Protein 6E4O (pdb70)

Structure (mmCIF, N/CA/C/O backbone):
data_6E4O
#
_entry.id   6E4O
#
_cell.length_a   72.100
_cell.length_b   72.100
_cell.length_c   118.724
_cell.angle_alpha   90.000
_cell.angle_beta   90.000
_cell.angle_gamma   90.000
#
_symmetry.space_group_name_H-M   'P 41 21 2'
#
loop_
_entity.id
_entity.type
_entity.pdbx_description
1 polymer 'RNA-binding protein, putative'
2 water water
#
loop_
_atom_site.group_PDB
_atom_site.id
_atom_site.type_symbol
_atom_site.label_atom_id
_atom_site.label_alt_id
_atom_site.label_comp_id
_atom_site.label_asym_id
_atom_site.label_entity_id
_atom_site.label_seq_id
_atom_site.pdbx_PDB_ins_code
_atom_site.Cartn_x
_atom_site.Cartn_y
_atom_site.Cartn_z
_atom_site.occupancy
_atom_site.B_iso_or_equiv
_atom_site.auth_seq_id
_atom_site.auth_comp_id
_atom_site.auth_asym_id
_atom_site.auth_atom_id
_atom_site.pdbx_PDB_model_num
ATOM 1 N N . GLY A 1 1 ? 32.613 5.751 -3.868 1.00 39.02 199 GLY A N 1
ATOM 2 C CA . GLY A 1 1 ? 32.822 5.491 -2.459 1.00 25.97 199 GLY A CA 1
ATOM 3 C C . GLY A 1 1 ? 31.877 4.415 -1.957 1.00 18.00 199 GLY A C 1
ATOM 4 O O . GLY A 1 1 ? 31.719 4.247 -0.761 1.00 15.79 199 GLY A O 1
ATOM 5 N N . SER A 1 2 ? 31.244 3.687 -2.871 1.00 17.90 200 SER A N 1
ATOM 6 C CA . SER A 1 2 ? 30.290 2.653 -2.484 1.00 16.57 200 SER A CA 1
ATOM 7 C C . SER A 1 2 ? 30.917 1.573 -1.584 1.00 14.05 200 SER A C 1
ATOM 8 O O . SER A 1 2 ? 30.274 1.060 -0.665 1.00 14.53 200 SER A O 1
ATOM 11 N N . HIS A 1 3 ? 32.176 1.244 -1.856 1.00 10.44 201 HIS A N 1
ATOM 12 C CA . HIS A 1 3 ? 32.888 0.232 -1.090 1.00 6.76 201 HIS A CA 1
ATOM 13 C C . HIS A 1 3 ? 33.090 0.685 0.360 1.00 11.18 201 HIS A C 1
ATOM 14 O O . HIS A 1 3 ? 33.376 -0.146 1.221 1.00 12.63 201 HIS A O 1
ATOM 21 N N . MET A 1 4 ? 32.972 1.991 0.613 1.00 12.28 202 MET A N 1
ATOM 22 C CA . MET A 1 4 ? 33.153 2.529 1.969 1.00 13.66 202 MET A CA 1
ATOM 23 C C 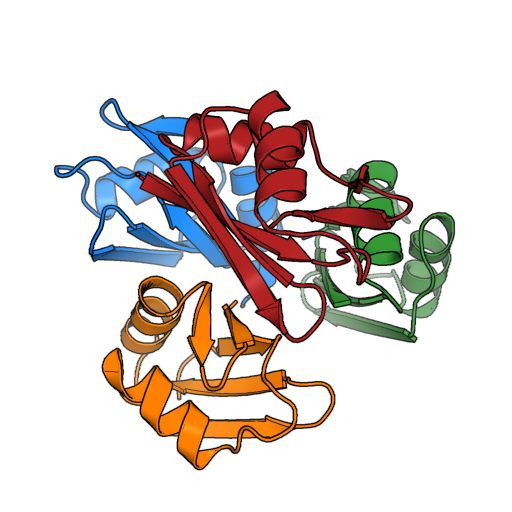. MET A 1 4 ? 31.827 2.781 2.696 1.00 14.63 202 MET A C 1
ATOM 24 O O . MET A 1 4 ? 31.813 3.251 3.843 1.00 12.74 202 MET A O 1
ATOM 29 N N . ARG A 1 5 ? 30.726 2.456 2.028 1.00 11.91 203 ARG A N 1
ATOM 30 C CA . ARG A 1 5 ? 29.388 2.874 2.449 1.00 10.49 203 ARG A CA 1
ATOM 31 C C . ARG A 1 5 ? 28.645 1.700 3.086 1.00 11.47 203 ARG A C 1
ATOM 32 O O . ARG A 1 5 ? 28.672 0.579 2.572 1.00 11.74 203 ARG A O 1
ATOM 40 N N . VAL A 1 6 ? 27.998 1.950 4.218 1.00 10.40 204 VAL A N 1
ATOM 41 C CA . VAL A 1 6 ? 27.254 0.902 4.911 1.00 8.07 204 VAL A CA 1
ATOM 42 C C . VAL A 1 6 ? 25.833 1.386 5.197 1.00 9.93 204 VAL A C 1
ATOM 43 O O . VAL A 1 6 ? 25.641 2.487 5.707 1.00 12.40 204 VAL A O 1
ATOM 47 N N . GLN A 1 7 ? 24.840 0.558 4.879 1.00 8.14 205 GLN A N 1
ATOM 48 C CA . GLN A 1 7 ? 23.451 0.890 5.186 1.00 7.35 205 GLN A CA 1
ATOM 49 C C . GLN A 1 7 ? 23.062 0.249 6.504 1.00 10.71 205 GLN A C 1
ATOM 50 O O . GLN A 1 7 ? 23.199 -0.956 6.675 1.00 11.66 205 GLN A O 1
ATOM 56 N N . VAL A 1 8 ? 22.571 1.067 7.422 1.00 9.42 206 VAL A N 1
ATOM 57 C CA . VAL A 1 8 ? 22.232 0.607 8.771 1.00 8.56 206 VAL A CA 1
ATOM 58 C C . VAL A 1 8 ? 20.718 0.612 8.954 1.00 11.15 206 VAL A C 1
ATOM 59 O O . VAL A 1 8 ? 20.050 1.572 8.574 1.00 11.42 206 VAL A O 1
ATOM 63 N N . SER A 1 9 ? 20.180 -0.466 9.519 1.00 8.20 207 SER A N 1
ATOM 64 C CA . SER A 1 9 ? 18.764 -0.528 9.868 1.00 6.22 207 SER A CA 1
ATOM 65 C C . SER A 1 9 ? 18.635 -1.030 11.304 1.00 12.83 207 SER A C 1
ATOM 66 O O . SER A 1 9 ? 19.598 -1.541 11.868 1.00 14.35 207 SER A O 1
ATOM 69 N N . GLY A 1 10 ? 17.453 -0.863 11.888 1.00 12.58 208 GLY A N 1
ATOM 70 C CA . GLY A 1 10 ? 17.176 -1.359 13.229 1.00 14.25 208 GLY A CA 1
ATOM 71 C C . GLY A 1 10 ? 17.467 -0.400 14.368 1.00 18.41 208 GLY A C 1
ATOM 72 O O . GLY A 1 10 ? 17.367 -0.783 15.533 1.00 15.10 208 GLY A O 1
ATOM 73 N N . LEU A 1 11 ? 17.807 0.849 14.057 1.00 11.80 209 LEU A N 1
ATOM 74 C CA . LEU A 1 11 ? 18.105 1.814 15.114 1.00 12.88 209 LEU A CA 1
ATOM 75 C C . LEU A 1 11 ? 16.914 2.010 16.049 1.00 11.51 209 LEU A C 1
ATOM 76 O O . LEU A 1 11 ? 15.762 1.966 15.624 1.00 13.84 209 LEU A O 1
ATOM 81 N N . SER A 1 12 ? 17.191 2.263 17.321 1.00 13.00 210 SER A N 1
ATOM 82 C CA . SER A 1 12 ? 16.129 2.644 18.247 1.00 11.30 210 SER A CA 1
ATOM 83 C C . SER A 1 12 ? 15.583 4.025 17.884 1.00 14.20 210 SER A C 1
ATOM 84 O O . SER A 1 12 ? 16.267 4.831 17.246 1.00 16.94 210 SER A O 1
ATOM 87 N N . ASP A 1 13 ? 14.339 4.280 18.274 1.00 15.29 211 ASP A N 1
ATOM 88 C CA . ASP A 1 13 ? 13.693 5.564 18.028 1.00 21.93 211 ASP A CA 1
ATOM 89 C C . ASP A 1 13 ? 14.517 6.735 18.543 1.00 20.35 211 ASP A C 1
ATOM 90 O O . ASP A 1 13 ? 14.427 7.844 18.020 1.00 26.74 211 ASP A O 1
ATOM 95 N N . GLU A 1 14 ? 15.294 6.488 19.590 1.00 20.32 212 GLU A N 1
ATOM 96 C CA . GLU A 1 14 ? 16.005 7.552 20.280 1.00 25.30 212 GLU A CA 1
ATOM 97 C C . GLU A 1 14 ? 17.414 7.763 19.748 1.00 25.75 212 GLU A C 1
ATOM 98 O O . GLU A 1 14 ? 18.100 8.695 20.159 1.00 23.02 212 GLU A O 1
ATOM 104 N N . THR A 1 15 ? 17.864 6.897 18.847 1.00 19.90 213 THR A N 1
ATOM 105 C CA . THR A 1 15 ? 19.265 6.954 18.446 1.00 16.54 213 THR A CA 1
ATOM 106 C C . THR A 1 15 ? 19.507 8.012 17.385 1.00 16.23 213 THR A C 1
ATOM 107 O O . THR A 1 15 ? 18.830 8.039 16.362 1.00 13.79 213 THR A O 1
ATOM 111 N N . THR A 1 16 ? 20.464 8.897 17.648 1.00 15.53 214 THR A N 1
ATOM 112 C CA . THR A 1 16 ? 20.799 9.957 16.702 1.00 17.27 214 THR A CA 1
ATOM 113 C C . THR A 1 16 ? 22.174 9.707 16.077 1.00 15.43 214 THR A C 1
ATOM 114 O O . THR A 1 16 ? 22.877 8.768 16.462 1.00 14.16 214 THR A O 1
ATOM 118 N N . TRP A 1 17 ? 22.557 10.550 15.122 1.00 14.31 215 TRP A N 1
ATOM 119 C CA . TRP A 1 17 ? 23.729 10.288 14.287 1.00 11.93 215 TRP A CA 1
ATOM 120 C C . TRP A 1 17 ? 25.028 10.139 15.078 1.00 12.30 215 TRP A C 1
ATOM 121 O O . TRP A 1 17 ? 25.820 9.238 14.801 1.00 13.52 215 TRP A O 1
ATOM 132 N N . HIS A 1 18 ? 25.248 10.995 16.070 1.00 14.67 216 HIS A N 1
ATOM 133 C CA . HIS A 1 18 ? 26.549 10.985 16.738 1.00 15.15 216 HIS A CA 1
ATOM 134 C C . HIS A 1 18 ? 26.707 9.742 17.608 1.00 13.78 216 HIS A C 1
ATOM 135 O O . HIS A 1 18 ? 27.806 9.214 17.764 1.00 14.98 216 HIS A O 1
ATOM 142 N N . THR A 1 19 ? 25.594 9.262 18.147 1.00 12.07 217 THR A N 1
ATOM 143 C CA . THR A 1 19 ? 25.587 8.008 18.894 1.00 13.25 217 THR A CA 1
ATOM 144 C C . THR A 1 19 ? 25.907 6.815 17.992 1.00 16.74 217 THR A C 1
ATOM 145 O O . THR A 1 19 ? 26.669 5.922 18.369 1.00 12.40 217 THR A O 1
ATOM 149 N N . LEU A 1 20 ? 25.325 6.805 16.799 1.00 13.19 218 LEU A N 1
ATOM 150 C CA . LEU A 1 20 ? 25.630 5.770 15.817 1.00 9.58 218 LEU A CA 1
ATOM 151 C C . LEU A 1 20 ? 27.085 5.855 15.398 1.00 10.55 218 LEU A C 1
ATOM 152 O O . LEU A 1 20 ? 27.775 4.840 15.278 1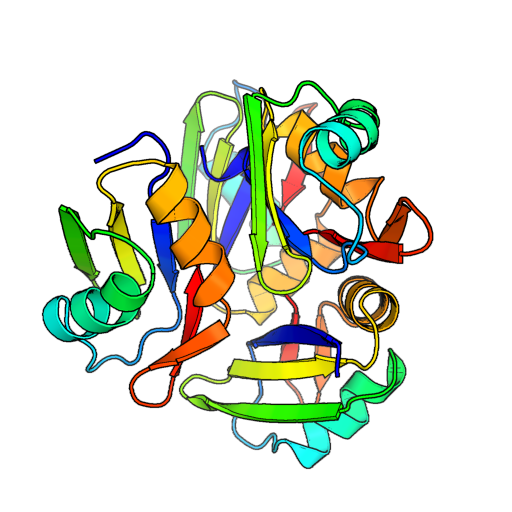.00 8.97 218 LEU A O 1
ATOM 157 N N . LYS A 1 21 ? 27.555 7.074 15.172 1.00 10.34 219 LYS A N 1
ATOM 158 C CA . LYS A 1 21 ? 28.940 7.272 14.779 1.00 13.43 219 LYS A CA 1
ATOM 159 C C . LYS A 1 21 ? 29.883 6.691 15.831 1.00 13.81 219 LYS A C 1
ATOM 160 O O . LYS A 1 21 ? 30.828 5.977 15.496 1.00 12.24 219 LYS A O 1
ATOM 166 N N . ASP A 1 22 ? 29.630 6.989 17.102 1.00 11.89 220 ASP A N 1
ATOM 167 C CA . ASP A 1 22 ? 30.492 6.474 18.161 1.00 10.54 220 ASP A CA 1
ATOM 168 C C . ASP A 1 22 ? 30.482 4.951 18.210 1.00 12.31 220 ASP A C 1
ATOM 169 O O . ASP A 1 22 ? 31.519 4.326 18.450 1.00 15.34 220 ASP A O 1
ATOM 174 N N . HIS A 1 23 ? 29.312 4.357 18.003 1.00 11.88 221 HIS A N 1
ATOM 175 C CA . HIS A 1 23 ? 29.193 2.906 17.970 1.00 9.40 221 HIS A CA 1
ATOM 176 C C . HIS A 1 23 ? 30.074 2.320 16.856 1.00 13.10 221 HIS A C 1
ATOM 177 O O . HIS A 1 23 ? 30.794 1.336 17.052 1.00 12.66 221 HIS A O 1
ATOM 184 N N . LEU A 1 24 ? 30.026 2.944 15.687 1.00 10.46 222 LEU A N 1
ATOM 185 C CA . LEU A 1 24 ? 30.711 2.420 14.510 1.00 10.23 222 LEU A CA 1
ATOM 186 C C . LEU A 1 24 ? 32.199 2.756 14.488 1.00 12.19 222 LEU A C 1
ATOM 187 O O . LEU A 1 24 ? 32.958 2.206 13.687 1.00 13.71 222 LEU A O 1
ATOM 192 N N . ARG A 1 25 ? 32.627 3.659 15.366 1.00 11.80 223 ARG A N 1
ATOM 193 C CA . ARG A 1 25 ? 34.052 3.963 15.471 1.00 14.15 223 ARG A CA 1
ATOM 194 C C . ARG A 1 25 ? 34.818 2.739 15.959 1.00 13.04 223 ARG A C 1
ATOM 195 O O . ARG A 1 25 ? 36.042 2.701 15.900 1.00 14.85 223 ARG A O 1
ATOM 203 N N . GLN A 1 26 ? 34.092 1.737 16.451 1.00 12.38 224 GLN A N 1
ATOM 204 C CA . GLN A 1 26 ? 34.711 0.464 16.794 1.00 14.74 224 GLN A CA 1
ATOM 205 C C . GLN A 1 26 ? 35.346 -0.178 15.566 1.00 12.81 224 GLN A C 1
ATOM 206 O O . GLN A 1 26 ? 36.266 -0.987 15.686 1.00 12.04 224 GLN A O 1
ATOM 212 N N . ALA A 1 27 ? 34.832 0.167 14.388 1.00 13.92 225 ALA A N 1
ATOM 213 C CA . ALA A 1 27 ? 35.305 -0.434 13.145 1.00 13.66 225 ALA A CA 1
ATOM 214 C C . ALA A 1 27 ? 36.266 0.475 12.392 1.00 14.95 225 ALA A C 1
ATOM 215 O O . ALA A 1 27 ? 37.091 0.002 11.617 1.00 16.69 225 ALA A O 1
ATOM 217 N N . GLY A 1 28 ? 36.160 1.779 12.610 1.00 14.95 226 GLY A N 1
ATOM 218 C CA . GLY A 1 28 ? 37.044 2.700 11.920 1.00 18.44 226 GLY A CA 1
ATOM 219 C C . GLY A 1 28 ? 36.545 4.124 11.921 1.00 15.89 226 GLY A C 1
ATOM 220 O O . GLY A 1 28 ? 35.573 4.440 12.592 1.00 18.12 226 GLY A O 1
ATOM 221 N N . GLU A 1 29 ? 37.219 4.987 11.165 1.00 13.62 227 GLU A N 1
ATOM 222 C CA . GLU A 1 29 ? 36.866 6.400 11.135 1.00 16.94 227 GLU A CA 1
ATOM 223 C C . GLU A 1 29 ? 35.660 6.644 10.227 1.00 15.36 227 GLU A C 1
ATOM 224 O O . GLU A 1 29 ? 35.596 6.140 9.116 1.00 15.42 227 GLU A O 1
ATOM 230 N N . VAL A 1 30 ? 34.711 7.428 10.715 1.00 16.78 228 VAL A N 1
ATOM 231 C CA . VAL A 1 30 ? 33.470 7.681 9.993 1.00 16.14 228 VAL A CA 1
ATOM 232 C C . VAL A 1 30 ? 33.492 9.060 9.335 1.00 18.50 228 VAL A C 1
ATOM 233 O O . VAL A 1 30 ? 33.768 10.060 9.992 1.00 18.58 228 VAL A O 1
ATOM 237 N N . THR A 1 31 ? 33.204 9.112 8.037 1.00 16.45 229 THR A N 1
ATOM 238 C CA . THR A 1 31 ? 33.228 10.374 7.295 1.00 16.10 229 THR A CA 1
ATOM 239 C C . THR A 1 31 ? 31.838 10.915 6.941 1.00 19.00 229 THR A C 1
ATOM 240 O O . THR A 1 31 ? 31.693 12.082 6.578 1.00 21.45 229 THR A O 1
ATOM 244 N N . PHE A 1 32 ? 30.827 10.062 7.008 1.00 14.35 230 PHE A N 1
ATOM 245 C CA . PHE A 1 32 ? 29.446 10.471 6.729 1.00 11.47 230 PHE A CA 1
ATOM 246 C C . PHE A 1 32 ? 28.570 9.646 7.648 1.00 14.19 230 PHE A C 1
ATOM 247 O O . PHE A 1 32 ? 28.764 8.446 7.776 1.00 13.55 230 PHE A O 1
ATOM 255 N N . CYS A 1 33 ? 27.627 10.286 8.322 1.00 12.53 231 CYS A N 1
ATOM 256 C CA . CYS A 1 33 ? 26.730 9.540 9.192 1.00 10.12 231 CYS A CA 1
ATOM 257 C C . CYS A 1 33 ? 25.442 10.326 9.325 1.00 15.24 231 CYS A C 1
ATOM 258 O O . CYS A 1 33 ? 25.397 11.352 10.005 1.00 18.53 231 CYS A O 1
ATOM 261 N N . LYS A 1 34 ? 24.400 9.856 8.656 1.00 13.46 232 LYS A N 1
ATOM 262 C CA . LYS A 1 34 ? 23.118 10.542 8.701 1.00 11.35 232 LYS A CA 1
ATOM 263 C C . LYS A 1 34 ? 21.996 9.565 8.995 1.00 10.31 232 LYS A C 1
ATOM 264 O O . LYS A 1 34 ? 21.951 8.467 8.428 1.00 9.19 232 LYS A O 1
ATOM 270 N N . VAL A 1 35 ? 21.079 9.987 9.856 1.00 10.60 233 VAL A N 1
ATOM 271 C CA . VAL A 1 35 ? 19.951 9.161 10.252 1.00 9.26 233 VAL A CA 1
ATOM 272 C C . VAL A 1 35 ? 18.734 9.517 9.423 1.00 12.03 233 VAL A C 1
ATOM 273 O O . VAL A 1 35 ? 18.501 10.688 9.119 1.00 11.10 233 VAL A O 1
ATOM 277 N N . PHE A 1 36 ? 17.975 8.497 9.042 1.00 10.49 234 PHE A N 1
ATOM 278 C CA . PHE A 1 36 ? 16.782 8.663 8.221 1.00 11.86 234 PHE A CA 1
ATOM 279 C C . PHE A 1 36 ? 15.580 8.035 8.915 1.00 12.65 234 PHE A C 1
ATOM 280 O O . PHE A 1 36 ? 15.684 7.579 10.051 1.00 14.09 234 PHE A O 1
ATOM 288 N N . SER A 1 37 ? 14.434 8.030 8.245 1.00 11.41 235 SER A N 1
ATOM 289 C CA . SER A 1 37 ? 13.209 7.534 8.875 1.00 12.31 235 SER A CA 1
ATOM 290 C C . SER A 1 37 ? 13.284 6.036 9.111 1.00 11.31 235 SER A C 1
ATOM 291 O O . SER A 1 37 ? 14.081 5.333 8.480 1.00 11.64 235 SER A O 1
ATOM 294 N N . GLY A 1 38 ? 12.462 5.551 10.034 1.00 12.66 236 GLY A N 1
ATOM 295 C CA . GLY A 1 38 ? 12.269 4.123 10.194 1.00 13.93 236 GLY A CA 1
ATOM 296 C C . GLY A 1 38 ? 13.462 3.405 10.791 1.00 14.53 236 GLY A C 1
ATOM 297 O O . GLY A 1 38 ? 13.665 2.218 10.533 1.00 13.33 236 GLY A O 1
ATOM 298 N N . GLY A 1 39 ? 14.250 4.119 11.591 1.00 15.09 237 GLY A N 1
ATOM 299 C CA . GLY A 1 39 ? 15.365 3.517 12.309 1.00 12.16 237 GLY A CA 1
ATOM 300 C C . GLY A 1 39 ? 16.523 3.151 11.390 1.00 11.58 237 GLY A C 1
ATOM 301 O O . GLY A 1 39 ? 17.244 2.184 11.616 1.00 9.94 237 GLY A O 1
ATOM 302 N N . ARG A 1 40 ? 16.734 3.955 10.359 1.00 10.27 238 ARG A N 1
ATOM 303 C CA . ARG A 1 40 ? 17.757 3.650 9.371 1.00 10.65 238 ARG A CA 1
ATOM 304 C C . ARG A 1 40 ? 18.783 4.778 9.239 1.00 12.10 238 ARG A C 1
ATOM 305 O O . ARG A 1 40 ? 18.534 5.914 9.635 1.00 11.34 238 ARG A O 1
ATOM 313 N N . ALA A 1 41 ? 19.943 4.448 8.686 1.00 10.62 239 ALA A N 1
ATOM 314 C CA . ALA A 1 41 ? 21.003 5.433 8.497 1.00 9.23 239 ALA A CA 1
ATOM 315 C C . ALA A 1 41 ? 21.904 5.018 7.357 1.00 9.84 239 ALA A C 1
ATOM 316 O O . ALA A 1 41 ? 21.879 3.871 6.919 1.00 10.26 239 ALA A O 1
ATOM 318 N N . VAL A 1 42 ? 22.694 5.960 6.867 1.00 9.77 240 VAL A N 1
ATOM 319 C CA . VAL A 1 42 ? 23.743 5.645 5.900 1.00 8.62 240 VAL A CA 1
ATOM 320 C C . VAL A 1 42 ? 25.035 6.194 6.461 1.00 10.82 240 VAL A C 1
ATOM 321 O O . VAL A 1 42 ? 25.079 7.328 6.925 1.00 12.09 240 VAL A O 1
ATOM 325 N N . VAL A 1 43 ? 26.073 5.372 6.428 1.00 10.47 241 VAL A N 1
ATOM 326 C CA . VAL A 1 43 ? 27.355 5.739 6.976 1.00 12.79 241 VAL A CA 1
ATOM 327 C C . VAL A 1 43 ? 28.428 5.480 5.933 1.00 13.48 241 VAL A C 1
ATOM 328 O O . VAL A 1 43 ? 28.325 4.538 5.159 1.00 12.48 241 VAL A O 1
ATOM 332 N N . GLU A 1 44 ? 29.455 6.322 5.908 1.00 12.13 242 GLU A N 1
ATOM 333 C CA . GLU A 1 44 ? 30.633 6.038 5.112 1.00 10.65 242 GLU A CA 1
ATOM 334 C C . GLU A 1 44 ? 31.849 6.097 6.006 1.00 13.54 242 GLU A C 1
ATOM 335 O O . GLU A 1 44 ? 31.910 6.897 6.947 1.00 14.10 242 GLU A O 1
ATOM 341 N N . PHE A 1 45 ? 32.805 5.224 5.733 1.00 11.28 243 PHE A N 1
ATOM 342 C CA . PHE A 1 45 ? 34.045 5.182 6.487 1.00 12.41 243 PHE A CA 1
ATOM 343 C C . PHE A 1 45 ? 35.157 5.697 5.594 1.00 14.77 243 PHE A C 1
ATOM 344 O O . PHE A 1 45 ? 35.000 5.773 4.371 1.00 14.64 243 PHE A O 1
ATOM 352 N N . VAL A 1 46 ? 36.294 6.008 6.206 1.00 15.26 244 VAL A N 1
ATOM 353 C CA . VAL A 1 46 ? 37.458 6.469 5.465 1.00 15.98 244 VAL A CA 1
ATOM 354 C C . VAL A 1 46 ? 37.959 5.424 4.479 1.00 18.48 244 VAL A C 1
ATOM 355 O O . VAL A 1 46 ? 38.353 5.756 3.364 1.00 20.42 244 VAL A O 1
ATOM 359 N N . THR A 1 47 ? 37.959 4.158 4.879 1.00 15.17 245 THR A N 1
ATOM 360 C CA . THR A 1 47 ? 38.485 3.118 3.997 1.00 13.34 245 THR A CA 1
ATOM 361 C C . THR A 1 47 ? 37.481 2.000 3.752 1.00 13.27 245 THR A C 1
ATOM 362 O O . THR A 1 47 ? 36.566 1.788 4.550 1.00 11.94 245 THR A O 1
ATOM 366 N N . PRO A 1 48 ? 37.643 1.285 2.632 1.00 11.94 246 PRO A N 1
ATOM 367 C CA . PRO A 1 48 ? 36.835 0.080 2.435 1.00 13.21 246 PRO A CA 1
ATOM 368 C C . PRO A 1 48 ? 37.075 -0.943 3.541 1.00 13.34 246 PRO A C 1
ATO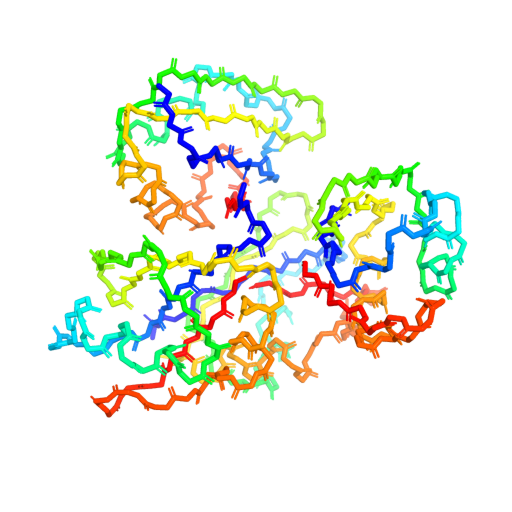M 369 O O . PRO A 1 48 ? 36.155 -1.674 3.885 1.00 12.56 246 PRO A O 1
ATOM 373 N N . GLU A 1 49 ? 38.291 -0.998 4.079 1.00 13.20 247 GLU A N 1
ATOM 374 C CA . GLU A 1 49 ? 38.600 -1.928 5.171 1.00 17.21 247 GLU A CA 1
ATOM 375 C C . GLU A 1 49 ? 37.752 -1.655 6.407 1.00 15.78 247 GLU A C 1
ATOM 376 O O . GLU A 1 49 ? 37.337 -2.587 7.101 1.00 12.20 247 GLU A O 1
ATOM 382 N N . ASP A 1 50 ? 37.507 -0.377 6.690 1.00 11.34 248 ASP A N 1
ATOM 383 C CA . ASP A 1 50 ? 36.699 0.000 7.848 1.00 14.06 248 ASP A CA 1
ATOM 384 C C . ASP A 1 50 ? 35.260 -0.449 7.650 1.00 15.79 248 ASP A C 1
ATOM 385 O O . ASP A 1 50 ? 34.630 -0.969 8.570 1.00 10.56 248 ASP A O 1
ATOM 390 N N . ALA A 1 51 ? 34.737 -0.246 6.444 1.00 12.49 249 ALA A N 1
ATOM 391 C CA . ALA A 1 51 ? 33.388 -0.708 6.112 1.00 12.08 249 ALA A CA 1
ATOM 392 C C . ALA A 1 51 ? 33.265 -2.223 6.238 1.00 13.04 249 ALA A C 1
ATOM 393 O O . ALA A 1 51 ? 32.268 -2.739 6.759 1.00 12.27 249 ALA A O 1
ATOM 395 N N . ALA A 1 52 ? 34.282 -2.930 5.760 1.00 8.83 250 ALA A N 1
ATOM 396 C CA . ALA A 1 52 ? 34.314 -4.391 5.826 1.00 8.36 250 ALA A CA 1
ATOM 397 C C . ALA A 1 52 ? 34.330 -4.885 7.268 1.00 13.37 250 ALA A C 1
ATOM 398 O O . ALA A 1 52 ? 33.644 -5.855 7.617 1.00 10.39 250 ALA A O 1
ATOM 400 N N . ARG A 1 53 ? 35.128 -4.221 8.094 1.00 12.59 251 ARG A N 1
ATOM 401 C CA . ARG A 1 53 ? 35.216 -4.540 9.514 1.00 11.52 251 ARG A CA 1
ATOM 402 C C . ARG A 1 53 ? 33.878 -4.312 10.222 1.00 11.53 251 ARG A C 1
ATOM 403 O O . ARG A 1 53 ? 33.476 -5.108 11.083 1.00 12.92 251 ARG A O 1
ATOM 411 N N . ALA A 1 54 ? 33.176 -3.238 9.863 1.00 12.47 252 ALA A N 1
ATOM 412 C CA . ALA A 1 54 ? 31.892 -2.946 10.494 1.00 13.89 252 ALA A CA 1
ATOM 413 C C . ALA A 1 54 ? 30.879 -4.039 10.181 1.00 14.80 252 ALA A C 1
ATOM 414 O O . ALA A 1 54 ? 30.244 -4.581 11.076 1.00 11.40 252 ALA A O 1
ATOM 416 N N . ILE A 1 55 ? 30.724 -4.369 8.905 1.00 11.47 253 ILE A N 1
ATOM 417 C CA . ILE A 1 55 ? 29.792 -5.415 8.518 1.00 10.43 253 ILE A CA 1
ATOM 418 C C . ILE A 1 55 ? 30.203 -6.778 9.099 1.00 12.55 253 ILE A C 1
ATOM 419 O O . ILE A 1 55 ? 29.364 -7.555 9.562 1.00 14.55 253 ILE A O 1
ATOM 424 N N . THR A 1 56 ? 31.501 -7.053 9.099 1.00 9.31 254 THR A N 1
ATOM 425 C CA . THR A 1 56 ? 32.006 -8.337 9.570 1.00 13.22 254 THR A CA 1
ATOM 426 C C . THR A 1 56 ? 31.822 -8.474 11.083 1.00 13.90 254 THR A C 1
ATOM 427 O O . THR A 1 56 ? 31.288 -9.467 11.572 1.00 14.71 254 THR A O 1
ATOM 431 N N . GLU A 1 57 ? 32.253 -7.462 11.821 1.00 13.25 255 GLU A N 1
ATOM 432 C CA . GLU A 1 57 ? 32.370 -7.602 13.269 1.00 9.73 255 GLU A CA 1
ATOM 433 C C . GLU A 1 57 ? 31.282 -6.909 14.078 1.00 9.76 255 GLU A C 1
ATOM 434 O O . GLU A 1 57 ? 31.151 -7.162 15.270 1.00 10.99 255 GLU A O 1
ATOM 440 N N . LEU A 1 58 ? 30.477 -6.057 13.449 1.00 11.45 256 LEU A N 1
ATOM 441 C CA . LEU A 1 58 ? 29.468 -5.325 14.217 1.00 8.66 256 LEU A CA 1
ATOM 442 C C . LEU A 1 58 ? 28.048 -5.675 13.783 1.00 11.95 256 LEU A C 1
ATOM 443 O O . LEU A 1 58 ? 27.095 -5.048 14.212 1.00 12.85 256 LEU A O 1
ATOM 448 N N . GLN A 1 59 ? 27.920 -6.697 12.945 1.00 9.89 257 GLN A N 1
ATOM 449 C CA . GLN A 1 59 ? 26.612 -7.160 12.512 1.00 9.50 257 GLN A CA 1
ATOM 450 C C . GLN A 1 59 ? 25.791 -7.592 13.718 1.00 10.16 257 GLN A C 1
ATOM 451 O O . GLN A 1 59 ? 26.300 -8.279 14.607 1.00 11.24 257 GLN A O 1
ATOM 457 N N . ALA A 1 60 ? 24.529 -7.180 13.745 1.00 9.78 258 ALA A N 1
ATOM 458 C CA . ALA A 1 60 ? 23.609 -7.567 14.807 1.00 11.14 258 ALA A CA 1
ATOM 459 C C . ALA A 1 60 ? 24.098 -7.177 16.204 1.00 15.04 258 ALA A C 1
ATOM 460 O O . ALA A 1 60 ? 23.752 -7.822 17.196 1.00 12.81 258 ALA A O 1
ATOM 462 N N . SER A 1 61 ? 24.895 -6.116 16.287 1.00 12.29 259 SER A N 1
ATOM 463 C CA . SER A 1 61 ? 25.288 -5.584 17.582 1.00 13.50 259 SER A CA 1
ATOM 464 C C . SER A 1 61 ? 24.197 -4.675 18.142 1.00 11.30 259 SER A C 1
ATOM 465 O O . SER A 1 61 ? 23.457 -4.042 17.406 1.00 11.10 259 SER A O 1
ATOM 468 N N . GLU A 1 62 ? 24.085 -4.630 19.459 1.00 9.50 260 GLU A N 1
ATOM 469 C CA . GLU A 1 62 ? 23.060 -3.810 20.087 1.00 11.47 260 GLU A CA 1
ATOM 470 C C . GLU A 1 62 ? 23.554 -2.393 20.346 1.00 13.74 260 GLU A C 1
ATOM 471 O O . GLU A 1 62 ? 24.665 -2.187 20.845 1.00 14.93 260 GLU A O 1
ATOM 477 N N . LEU A 1 63 ? 22.726 -1.418 19.989 1.00 11.46 261 LEU A N 1
ATOM 478 C CA . LEU A 1 63 ? 23.004 -0.018 20.287 1.00 13.48 261 LEU A CA 1
ATOM 479 C C . LEU A 1 63 ? 21.771 0.608 20.920 1.00 15.25 261 LEU A C 1
ATOM 480 O O . LEU A 1 63 ? 20.680 0.601 20.336 1.00 13.40 261 LEU A O 1
ATOM 485 N N . GLU A 1 64 ? 21.937 1.133 22.129 1.00 12.27 262 GLU A N 1
ATOM 486 C CA . GLU A 1 64 ? 20.812 1.712 22.852 1.00 13.49 262 GLU A CA 1
ATOM 487 C C . GLU A 1 64 ? 19.614 0.770 22.847 1.00 16.82 262 GLU A C 1
ATOM 488 O O . GLU A 1 64 ? 18.468 1.191 22.623 1.00 15.53 262 GLU A O 1
ATOM 494 N N . GLY A 1 65 ? 19.901 -0.511 23.079 1.00 18.58 263 GLY A N 1
ATOM 495 C CA . GLY A 1 65 ? 18.878 -1.518 23.290 1.00 17.68 263 GLY A CA 1
ATOM 496 C C . GLY A 1 65 ? 18.277 -2.098 22.028 1.00 16.25 263 GLY A C 1
ATOM 497 O O . GLY A 1 65 ? 17.368 -2.921 22.110 1.00 15.81 263 GLY A O 1
ATOM 498 N N . ALA A 1 66 ? 18.780 -1.676 20.865 1.00 13.80 264 ALA A N 1
ATOM 499 C CA . ALA A 1 66 ? 18.265 -2.147 19.583 1.00 13.17 264 ALA A CA 1
ATOM 500 C C . ALA A 1 66 ? 19.347 -2.853 18.773 1.00 13.26 264 ALA A C 1
ATOM 501 O O . ALA A 1 66 ? 20.474 -2.369 18.687 1.00 14.23 264 ALA A O 1
ATOM 503 N N . THR A 1 67 ? 18.991 -3.982 18.162 1.00 14.38 265 THR A N 1
ATOM 504 C CA . THR A 1 67 ? 19.926 -4.750 17.344 1.00 16.19 265 THR A CA 1
ATOM 505 C C . THR A 1 67 ? 20.001 -4.170 15.944 1.00 13.60 265 THR A C 1
ATOM 506 O O . THR A 1 67 ? 18.975 -4.003 15.281 1.00 14.84 265 THR A O 1
ATOM 510 N N . LEU A 1 68 ? 21.215 -3.883 15.487 1.00 10.89 266 LEU A N 1
ATOM 511 C CA . LEU A 1 68 ? 21.399 -3.254 14.178 1.00 9.62 266 LEU A CA 1
ATOM 512 C C . LEU A 1 68 ? 21.653 -4.284 13.095 1.00 13.82 266 LEU A C 1
ATOM 513 O O . LEU A 1 68 ? 22.309 -5.296 13.332 1.00 13.27 266 LEU A O 1
ATOM 518 N N . PHE A 1 69 ? 21.146 -3.997 11.897 1.00 11.98 267 PHE A N 1
ATOM 519 C CA . PHE A 1 69 ? 21.417 -4.804 10.720 1.00 9.36 267 PHE A CA 1
ATOM 520 C C . PHE A 1 69 ? 22.248 -3.941 9.776 1.00 8.61 267 PHE A C 1
ATOM 521 O O . PHE A 1 69 ? 21.873 -2.802 9.494 1.00 11.58 267 PHE A O 1
ATOM 529 N N . LEU A 1 70 ? 23.374 -4.480 9.304 1.00 10.38 268 LEU A N 1
ATOM 530 C CA . LEU A 1 70 ? 24.290 -3.741 8.427 1.00 9.69 268 LEU A CA 1
ATOM 531 C C . LEU A 1 70 ? 24.390 -4.408 7.073 1.00 13.24 268 LEU A C 1
ATOM 532 O O . LEU A 1 70 ? 24.469 -5.631 6.988 1.00 12.46 268 LEU A O 1
ATOM 537 N N . ARG A 1 71 ? 24.431 -3.605 6.014 1.00 10.16 269 ARG A N 1
ATOM 538 C CA . ARG A 1 71 ? 24.569 -4.154 4.669 1.00 13.75 269 ARG A CA 1
ATOM 539 C C . ARG A 1 71 ? 25.388 -3.236 3.755 1.00 19.67 269 ARG A C 1
ATOM 540 O O . ARG A 1 71 ? 25.972 -3.714 2.762 1.00 15.57 269 ARG A O 1
ATOM 548 N N . GLY B 1 1 ? 25.157 16.787 -8.703 1.00 15.45 199 GLY B N 1
ATOM 549 C CA . GLY B 1 1 ? 25.968 15.612 -8.461 1.00 11.02 199 GLY B CA 1
ATOM 550 C C . GLY B 1 1 ? 26.591 15.655 -7.075 1.00 12.59 199 GLY B C 1
ATOM 551 O O . GLY B 1 1 ? 26.638 16.703 -6.439 1.00 11.10 199 GLY B O 1
ATOM 552 N N . SER B 1 2 ? 27.078 14.512 -6.606 1.00 13.17 200 SER B N 1
ATOM 553 C CA . SER B 1 2 ? 27.755 14.471 -5.320 1.00 14.00 200 SER B CA 1
ATOM 554 C C . SER B 1 2 ? 28.747 13.320 -5.294 1.00 16.21 200 SER B C 1
ATOM 555 O O . SER B 1 2 ? 28.845 12.554 -6.253 1.00 12.73 200 SER B O 1
ATOM 558 N N . HIS B 1 3 ? 29.486 13.193 -4.198 1.00 11.93 201 HIS B N 1
ATOM 559 C CA . HIS B 1 3 ? 30.437 12.096 -4.086 1.00 15.62 201 HIS B CA 1
ATOM 560 C C . HIS B 1 3 ? 29.713 10.770 -3.884 1.00 14.85 201 HIS B C 1
ATOM 561 O O . HIS B 1 3 ? 30.330 9.705 -3.958 1.00 17.92 201 HIS B O 1
ATOM 568 N N . MET B 1 4 ? 28.407 10.829 -3.631 1.00 11.22 202 MET B N 1
ATOM 569 C CA . MET B 1 4 ? 27.657 9.609 -3.345 1.00 6.64 202 MET B CA 1
ATOM 570 C C . MET B 1 4 ? 26.813 9.186 -4.530 1.00 9.36 202 MET B C 1
ATOM 571 O O . MET B 1 4 ? 25.629 9.499 -4.614 1.00 12.75 202 MET B O 1
ATOM 576 N N . ARG B 1 5 ? 27.447 8.479 -5.455 1.00 8.00 203 ARG B N 1
ATOM 577 C CA . ARG B 1 5 ? 26.772 8.034 -6.667 1.00 8.42 203 ARG B CA 1
ATOM 578 C C . ARG B 1 5 ? 25.968 6.780 -6.352 1.00 13.98 203 ARG B C 1
ATOM 579 O O . ARG B 1 5 ? 26.454 5.885 -5.668 1.00 15.40 203 ARG B O 1
ATOM 587 N N . VAL B 1 6 ? 24.745 6.711 -6.860 1.00 10.72 204 VAL B N 1
ATOM 588 C CA . VAL B 1 6 ? 23.870 5.595 -6.549 1.00 11.56 204 VAL B CA 1
ATOM 589 C C . VAL B 1 6 ? 23.806 4.588 -7.697 1.00 12.95 204 VAL B C 1
ATOM 590 O O . VAL B 1 6 ? 23.542 4.957 -8.841 1.00 11.96 204 VAL B O 1
ATOM 594 N N . GLN B 1 7 ? 24.059 3.319 -7.385 1.00 11.54 205 GLN B N 1
ATOM 595 C CA . GLN B 1 7 ? 23.936 2.258 -8.376 1.00 14.30 205 GLN B CA 1
ATOM 596 C C . GLN B 1 7 ? 22.652 1.468 -8.166 1.00 13.33 205 GLN B C 1
ATOM 597 O O . GLN B 1 7 ? 22.345 1.031 -7.059 1.00 12.29 205 GLN B O 1
ATOM 603 N N . VAL B 1 8 ? 21.884 1.315 -9.235 1.00 12.20 206 VAL B N 1
ATOM 604 C CA . VAL B 1 8 ? 20.604 0.624 -9.150 1.00 12.64 206 VAL B CA 1
ATOM 605 C C . VAL B 1 8 ? 20.673 -0.676 -9.931 1.00 13.88 206 VAL B C 1
ATOM 606 O O . VAL B 1 8 ? 21.236 -0.718 -11.021 1.00 11.46 206 VAL B O 1
ATOM 610 N N . SER B 1 9 ? 20.114 -1.746 -9.378 1.00 10.65 207 SER B N 1
ATOM 611 C CA . SER B 1 9 ? 20.048 -3.002 -10.125 1.00 12.84 207 SER B CA 1
ATOM 612 C C . SER B 1 9 ? 18.697 -3.644 -9.876 1.00 15.07 207 SER B C 1
ATOM 613 O O . SER B 1 9 ? 17.980 -3.252 -8.956 1.00 13.75 207 SER B O 1
ATOM 616 N N . GLY B 1 10 ? 18.343 -4.617 -10.711 1.00 12.25 208 GLY B N 1
ATOM 617 C CA . GLY B 1 10 ? 17.097 -5.340 -10.557 1.00 15.79 208 GLY B CA 1
ATOM 618 C C . GLY B 1 10 ? 15.925 -4.746 -11.305 1.00 16.40 208 GLY B C 1
ATOM 619 O O . GLY B 1 10 ? 14.802 -5.216 -11.160 1.00 19.55 208 GLY B O 1
ATOM 620 N N . LEU B 1 11 ? 16.176 -3.713 -12.103 1.00 13.36 209 LEU B N 1
ATOM 621 C CA . LEU B 1 11 ? 15.114 -3.050 -12.841 1.00 12.06 209 LEU B CA 1
ATOM 622 C C . LEU B 1 11 ? 14.469 -3.984 -13.857 1.00 16.56 209 LEU B C 1
ATOM 623 O O . LEU B 1 11 ? 15.128 -4.847 -14.426 1.00 16.08 209 LEU B O 1
ATOM 628 N N . SER B 1 12 ? 13.172 -3.802 -14.073 1.00 15.95 210 SER B N 1
ATOM 629 C CA . SER B 1 12 ? 12.508 -4.394 -15.217 1.00 15.79 210 SER B CA 1
ATOM 630 C C . SER B 1 12 ? 13.193 -3.937 -16.500 1.00 18.70 210 SER B C 1
ATOM 631 O O . SER B 1 12 ? 13.733 -2.836 -16.567 1.00 16.45 210 SER B O 1
ATOM 634 N N . ASP B 1 13 ? 13.156 -4.774 -17.531 1.00 24.05 211 ASP B N 1
ATOM 635 C CA . ASP B 1 13 ? 13.776 -4.424 -18.807 1.00 28.79 211 ASP B CA 1
ATOM 636 C C . ASP B 1 13 ? 13.090 -3.246 -19.486 1.00 22.85 211 ASP B C 1
ATOM 637 O O . ASP B 1 13 ? 13.693 -2.552 -20.304 1.00 30.88 211 ASP B O 1
ATOM 642 N N . GLU B 1 14 ? 11.833 -3.014 -19.137 1.00 22.83 212 GLU B N 1
ATOM 643 C CA . GLU B 1 14 ? 11.066 -1.953 -19.774 1.00 30.14 212 GLU B CA 1
ATOM 644 C C . GLU B 1 14 ? 11.296 -0.594 -19.115 1.00 21.78 212 GLU B C 1
ATOM 645 O O . GLU B 1 14 ? 10.994 0.441 -19.695 1.00 21.63 212 GLU B O 1
ATOM 651 N N . THR B 1 15 ? 11.839 -0.591 -17.904 1.00 19.72 213 THR B N 1
ATOM 652 C CA . THR B 1 15 ? 11.973 0.658 -17.162 1.00 13.75 213 THR B CA 1
ATOM 653 C C . THR B 1 15 ? 12.974 1.626 -17.800 1.00 13.85 213 THR B C 1
ATOM 654 O O . THR B 1 15 ? 14.102 1.256 -18.121 1.00 15.67 213 THR B O 1
ATOM 658 N N . THR B 1 16 ? 12.541 2.869 -17.980 1.00 12.76 214 THR B N 1
ATOM 659 C CA . THR B 1 16 ? 13.346 3.906 -18.611 1.00 12.60 214 THR B CA 1
ATOM 660 C C . THR B 1 16 ? 13.955 4.865 -17.592 1.00 13.43 214 THR B C 1
ATOM 661 O O . THR B 1 16 ? 13.582 4.872 -16.411 1.00 11.07 214 THR B O 1
ATOM 665 N N . TRP B 1 17 ? 14.885 5.691 -18.060 1.00 11.47 215 TRP B N 1
ATOM 666 C CA . TRP B 1 17 ? 15.486 6.706 -17.201 1.00 12.86 215 TRP B CA 1
ATOM 667 C C . TRP B 1 17 ? 14.406 7.616 -16.615 1.00 11.50 215 TRP B C 1
ATOM 668 O O . TRP B 1 17 ? 14.486 8.009 -15.453 1.00 11.81 215 TRP B O 1
ATOM 679 N N . HIS B 1 18 ? 13.386 7.937 -17.405 1.00 12.74 216 HIS B N 1
ATOM 680 C CA . HIS B 1 18 ? 12.344 8.849 -16.931 1.00 11.86 216 HIS B CA 1
ATOM 681 C C . HIS B 1 18 ? 11.532 8.229 -15.798 1.00 11.62 216 HIS B C 1
ATOM 682 O O . HIS B 1 18 ? 11.262 8.878 -14.783 1.00 11.71 216 HIS B O 1
ATOM 689 N N . THR B 1 19 ? 11.153 6.966 -15.967 1.00 11.49 217 THR B N 1
ATOM 690 C CA . THR B 1 19 ? 10.395 6.258 -14.944 1.00 13.21 217 THR B CA 1
ATOM 691 C C . THR B 1 19 ? 11.203 6.083 -13.660 1.00 12.74 217 THR B C 1
ATOM 692 O O . THR B 1 19 ? 10.673 6.246 -12.560 1.00 11.25 217 THR B O 1
ATOM 696 N N . LEU B 1 20 ? 12.489 5.761 -13.790 1.00 13.53 218 LEU B N 1
ATOM 697 C CA . LEU B 1 20 ? 13.347 5.618 -12.613 1.00 10.35 218 LEU B CA 1
ATOM 698 C C . LEU B 1 20 ? 13.595 6.954 -11.900 1.00 7.37 218 LEU B C 1
ATOM 699 O O . LEU B 1 20 ? 13.550 7.030 -10.676 1.00 9.34 218 LEU B O 1
ATOM 704 N N . LYS B 1 21 ? 13.879 7.996 -12.673 1.00 7.56 219 LYS B N 1
ATOM 705 C CA . LYS B 1 21 ? 14.068 9.326 -12.113 1.00 12.32 219 LYS B CA 1
ATOM 706 C C . LYS B 1 21 ? 12.828 9.755 -11.328 1.00 15.39 219 LYS B C 1
ATOM 707 O O . LYS B 1 21 ? 12.921 10.264 -10.206 1.00 11.71 219 LYS B O 1
ATOM 713 N N . ASP B 1 22 ? 11.658 9.535 -11.914 1.00 9.88 220 ASP B N 1
ATOM 714 C CA . ASP B 1 22 ? 10.417 9.833 -11.223 1.00 9.43 220 ASP B CA 1
ATOM 715 C C . ASP B 1 22 ? 10.323 9.067 -9.908 1.00 12.35 220 ASP B C 1
ATOM 716 O O . ASP B 1 22 ? 9.927 9.620 -8.872 1.00 12.55 220 ASP B O 1
ATOM 721 N N . HIS B 1 23 ? 10.654 7.781 -9.951 1.00 10.71 221 HIS B N 1
ATOM 722 C CA . HIS B 1 23 ? 10.637 6.955 -8.754 1.00 12.69 221 HIS B CA 1
ATOM 723 C C . HIS B 1 23 ? 11.563 7.507 -7.661 1.00 12.10 221 HIS B C 1
ATOM 724 O O . HIS B 1 23 ? 11.143 7.711 -6.523 1.00 12.76 221 HIS B O 1
ATOM 731 N N . LEU B 1 24 ? 12.821 7.748 -8.004 1.00 13.60 222 LEU B N 1
ATOM 732 C CA . LEU B 1 24 ? 13.813 8.101 -6.984 1.00 10.51 222 LEU B CA 1
ATOM 733 C C . LEU B 1 24 ? 13.656 9.540 -6.502 1.00 12.11 222 LEU B C 1
ATOM 734 O O . LEU B 1 24 ? 14.082 9.888 -5.402 1.00 12.27 222 LEU B O 1
ATOM 739 N N . ARG B 1 25 ? 13.074 10.364 -7.370 1.00 9.20 223 ARG B N 1
ATOM 740 C CA . ARG B 1 25 ? 12.766 11.765 -7.124 1.00 11.08 223 ARG B CA 1
ATOM 741 C C . ARG B 1 25 ? 11.883 11.945 -5.898 1.00 10.44 223 ARG B C 1
ATOM 742 O O . ARG B 1 25 ? 11.820 13.032 -5.315 1.00 11.50 223 ARG B O 1
ATOM 750 N N . GLN B 1 26 ? 11.182 10.887 -5.513 1.00 9.73 224 GLN B N 1
ATOM 751 C CA . GLN B 1 26 ? 10.343 10.933 -4.317 1.00 9.66 224 GLN B CA 1
ATOM 752 C C . GLN B 1 26 ? 11.137 11.243 -3.047 1.00 10.54 224 GLN B C 1
ATOM 753 O O . GLN B 1 26 ? 10.580 11.766 -2.079 1.00 10.91 224 GLN B O 1
ATOM 759 N N . ALA B 1 27 ? 12.423 10.904 -3.044 1.00 10.39 225 ALA B N 1
ATOM 760 C CA . ALA B 1 27 ? 13.226 10.998 -1.822 1.00 10.54 225 ALA B CA 1
ATOM 761 C C . ALA B 1 27 ? 14.349 12.027 -1.901 1.00 16.32 225 ALA B C 1
ATOM 762 O O . ALA B 1 27 ? 14.939 12.381 -0.895 1.00 12.53 225 ALA B O 1
ATOM 764 N N . GLY B 1 28 ? 14.672 12.497 -3.094 1.00 12.16 226 GLY B N 1
ATOM 765 C CA . GLY B 1 28 ? 15.760 13.452 -3.210 1.00 10.31 226 GLY B CA 1
ATOM 766 C C . GLY B 1 28 ? 15.805 14.041 -4.595 1.00 13.83 226 GLY B C 1
ATOM 767 O O . GLY B 1 28 ? 15.143 13.534 -5.490 1.00 12.54 226 GLY B O 1
ATOM 768 N N . GLU B 1 29 ? 16.577 15.108 -4.778 1.00 11.06 227 GLU B N 1
ATOM 769 C CA . GLU B 1 29 ? 16.642 15.738 -6.093 1.00 10.42 227 GLU B CA 1
ATOM 770 C C . GLU B 1 29 ? 17.603 14.973 -6.983 1.00 11.56 227 GLU B C 1
ATOM 771 O O . GLU B 1 29 ? 18.803 14.993 -6.764 1.00 12.07 227 GLU B O 1
ATOM 777 N N . VAL B 1 30 ? 17.060 14.300 -7.992 1.00 11.09 228 VAL B N 1
ATOM 778 C CA . VAL B 1 30 ? 17.868 13.567 -8.951 1.00 9.83 228 VAL B CA 1
ATOM 779 C C . VAL B 1 30 ? 18.446 14.510 -10.009 1.00 12.90 228 VAL B C 1
ATOM 780 O O . VAL B 1 30 ? 17.706 15.180 -10.725 1.00 14.44 228 VAL B O 1
ATOM 784 N N . THR B 1 31 ? 19.770 14.561 -10.101 1.00 10.04 229 THR B N 1
ATOM 785 C CA . THR B 1 31 ? 20.431 15.468 -11.037 1.00 10.61 229 THR B CA 1
ATOM 786 C C . THR B 1 31 ? 20.980 14.739 -12.266 1.00 12.23 229 THR B C 1
ATOM 787 O O . THR B 1 31 ? 21.354 15.370 -13.254 1.00 13.36 229 THR B O 1
ATOM 791 N N . PHE B 1 32 ? 21.036 13.414 -12.199 1.00 9.40 230 PHE B N 1
ATOM 792 C CA . PHE B 1 32 ? 21.394 12.620 -13.372 1.00 11.15 230 PHE B CA 1
ATOM 793 C C . PHE B 1 32 ? 20.867 11.208 -13.192 1.00 12.47 230 PHE B C 1
ATOM 794 O O . PHE B 1 32 ? 20.961 10.634 -12.110 1.00 8.84 230 PHE B O 1
ATOM 802 N N . CYS B 1 33 ? 20.297 10.649 -14.248 1.00 9.31 231 CYS B N 1
ATOM 803 C CA . CYS B 1 33 ? 19.753 9.303 -14.169 1.00 10.12 231 CYS B CA 1
ATOM 804 C C . CYS B 1 33 ? 19.852 8.651 -15.535 1.00 12.91 231 CYS B C 1
ATOM 805 O O . CYS B 1 33 ? 19.314 9.165 -16.523 1.00 12.97 231 CYS B O 1
ATOM 808 N N . LYS B 1 34 ? 20.569 7.533 -15.591 1.00 10.08 232 LYS B N 1
ATOM 809 C CA . LYS B 1 34 ? 20.792 6.830 -16.851 1.00 10.40 232 LYS B CA 1
ATOM 810 C C . LYS B 1 34 ? 20.603 5.348 -16.609 1.00 10.83 232 LYS B C 1
ATOM 811 O O . LYS B 1 34 ? 21.277 4.747 -15.764 1.00 11.55 232 LYS B O 1
ATOM 817 N N . VAL B 1 35 ? 19.663 4.770 -17.342 1.00 11.47 233 VAL B N 1
ATOM 818 C CA . VAL B 1 35 ? 19.408 3.341 -17.303 1.00 10.91 233 VAL B CA 1
ATOM 819 C C . VAL B 1 35 ? 20.158 2.669 -18.448 1.00 12.17 233 VAL B C 1
ATOM 820 O O . VAL B 1 35 ? 20.194 3.187 -19.564 1.00 11.08 233 VAL B O 1
ATOM 824 N N . PHE B 1 36 ? 20.776 1.528 -18.167 1.00 10.98 234 PHE B N 1
ATOM 825 C CA . PHE B 1 36 ? 21.484 0.782 -19.204 1.00 16.45 234 PHE B CA 1
ATOM 826 C C . PHE B 1 36 ? 21.182 -0.712 -19.126 1.00 14.82 234 PHE B C 1
ATOM 827 O O . PHE B 1 36 ? 20.299 -1.138 -18.375 1.00 15.49 234 PHE B O 1
ATOM 835 N N . SER B 1 37 ? 21.911 -1.511 -19.895 1.00 14.96 235 SER B N 1
ATOM 836 C CA . SER B 1 37 ? 21.542 -2.920 -20.062 1.00 14.89 235 SER B CA 1
ATOM 837 C C . SER B 1 37 ? 21.624 -3.726 -18.769 1.00 15.36 235 SER B C 1
ATOM 838 O O . SER B 1 37 ? 22.345 -3.363 -17.843 1.00 17.64 235 SER B O 1
ATOM 841 N N . GLY B 1 38 ? 20.872 -4.824 -18.712 1.00 16.86 236 GLY B N 1
ATOM 842 C CA . GLY B 1 38 ? 20.884 -5.701 -17.556 1.00 17.62 236 GLY B CA 1
ATOM 843 C C . GLY B 1 38 ? 20.078 -5.208 -16.363 1.0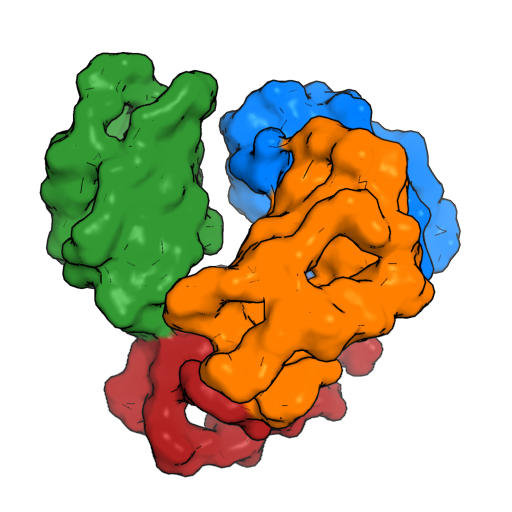0 17.07 236 GLY B C 1
ATOM 844 O O . GLY B 1 38 ? 20.255 -5.699 -15.243 1.00 19.01 236 GLY B O 1
ATOM 845 N N . GLY B 1 39 ? 19.188 -4.247 -16.593 1.00 14.33 237 GLY B N 1
ATOM 846 C CA . GLY B 1 39 ? 18.338 -3.726 -15.531 1.00 15.68 237 GLY B CA 1
ATOM 847 C C . GLY B 1 39 ? 19.105 -2.895 -14.508 1.00 17.48 237 GLY B C 1
ATOM 848 O O . GLY B 1 39 ? 18.820 -2.943 -13.301 1.00 13.90 237 GLY B O 1
ATOM 849 N N . ARG B 1 40 ? 20.081 -2.127 -14.989 1.00 12.31 238 ARG B N 1
ATOM 850 C CA . ARG B 1 40 ? 20.924 -1.333 -14.103 1.00 11.69 238 ARG B CA 1
ATOM 851 C C . ARG B 1 40 ? 20.814 0.141 -14.444 1.00 12.73 238 ARG B C 1
ATOM 852 O O . ARG B 1 40 ? 20.448 0.507 -15.561 1.00 12.20 238 ARG B O 1
ATOM 860 N N . ALA B 1 41 ? 21.157 0.985 -13.477 1.00 12.67 239 ALA B N 1
ATOM 861 C CA . ALA B 1 41 ? 21.194 2.421 -13.699 1.00 11.17 239 ALA B CA 1
ATOM 862 C C . ALA B 1 41 ? 22.250 3.052 -12.812 1.00 11.21 239 ALA B C 1
ATOM 863 O O . ALA B 1 41 ? 22.683 2.459 -11.817 1.00 10.35 239 ALA B O 1
ATOM 865 N N . VAL B 1 42 ? 22.667 4.252 -13.195 1.00 10.73 240 VAL B N 1
ATOM 866 C CA . VAL B 1 42 ? 23.519 5.086 -12.367 1.00 10.77 240 VAL B CA 1
ATOM 867 C C . VAL B 1 42 ? 22.769 6.389 -12.108 1.00 11.97 240 VAL B C 1
ATOM 868 O O . VAL B 1 42 ? 22.126 6.941 -13.000 1.00 11.94 240 VAL B O 1
ATOM 872 N N . VAL B 1 43 ? 22.827 6.872 -10.879 1.00 8.81 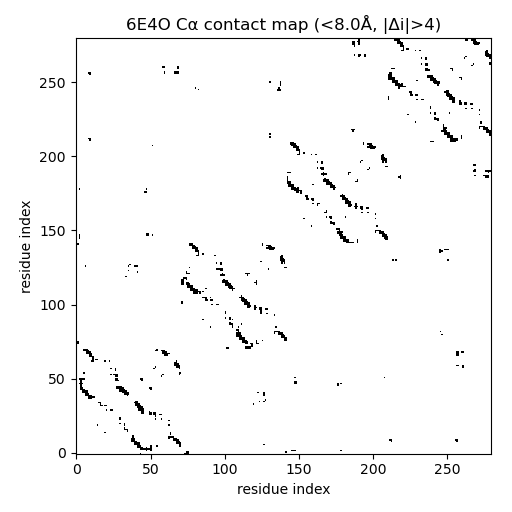241 VAL B N 1
ATOM 873 C CA . VAL B 1 43 ? 22.023 8.023 -10.512 1.00 6.83 241 VAL B CA 1
ATOM 874 C C . VAL B 1 43 ? 22.823 8.970 -9.626 1.00 10.44 241 VAL B C 1
ATOM 875 O O . VAL B 1 43 ? 23.537 8.529 -8.722 1.00 12.74 241 VAL B O 1
ATOM 879 N N . GLU B 1 44 ? 22.697 10.269 -9.900 1.00 8.71 242 GLU B N 1
ATOM 880 C CA . GLU B 1 44 ? 23.318 11.317 -9.089 1.00 9.62 242 GLU B CA 1
ATOM 881 C C . GLU B 1 44 ? 22.246 12.193 -8.468 1.00 9.21 242 GLU B C 1
ATOM 882 O O . GLU B 1 44 ? 21.202 12.433 -9.081 1.00 9.94 242 GLU B O 1
ATOM 888 N N . PHE B 1 45 ? 22.515 12.684 -7.262 1.00 8.25 243 PHE B N 1
ATOM 889 C CA . PHE B 1 45 ? 21.598 13.583 -6.565 1.00 10.95 243 PHE B CA 1
ATOM 890 C C . PHE B 1 45 ? 22.276 14.927 -6.291 1.00 10.06 243 PHE B C 1
ATOM 891 O O . PHE B 1 45 ? 23.492 15.046 -6.375 1.00 10.62 243 PHE B O 1
ATOM 899 N N . VAL B 1 46 ? 21.487 15.933 -5.930 1.00 9.18 244 VAL B N 1
ATOM 900 C CA . VAL B 1 46 ? 22.033 17.278 -5.749 1.00 11.90 244 VAL B CA 1
ATOM 901 C C . VAL B 1 46 ? 23.018 17.334 -4.571 1.00 13.61 244 VAL B C 1
ATOM 902 O O . VAL B 1 46 ? 23.979 18.107 -4.592 1.00 11.40 244 VAL B O 1
ATOM 906 N N . THR B 1 47 ? 22.783 16.504 -3.555 1.00 12.29 245 THR B N 1
ATOM 907 C CA . THR B 1 47 ? 23.678 16.419 -2.400 1.00 11.96 245 THR B CA 1
ATOM 908 C C . THR B 1 47 ? 23.811 14.967 -1.974 1.00 11.43 245 THR B C 1
ATOM 909 O O . THR B 1 47 ? 22.947 14.147 -2.289 1.00 10.81 245 THR B O 1
ATOM 913 N N . PRO B 1 48 ? 24.891 14.638 -1.244 1.00 15.71 246 PRO B N 1
ATOM 914 C CA . PRO B 1 48 ? 25.033 13.263 -0.754 1.00 12.95 246 PRO B CA 1
ATOM 915 C C . PRO B 1 48 ? 23.909 12.905 0.212 1.00 12.68 246 PRO B C 1
ATOM 916 O O . PRO B 1 48 ? 23.530 11.743 0.292 1.00 11.65 246 PRO B O 1
ATOM 920 N N . GLU B 1 49 ? 23.368 13.889 0.928 1.00 10.65 247 GLU B N 1
ATOM 921 C CA . GLU B 1 49 ? 22.248 13.600 1.822 1.00 11.54 247 GLU B CA 1
ATOM 922 C C . GLU B 1 49 ? 21.028 13.076 1.057 1.00 11.44 247 GLU B C 1
ATOM 923 O O . GLU B 1 49 ? 20.363 12.125 1.494 1.00 10.29 247 GLU B O 1
ATOM 929 N N . ASP B 1 50 ? 20.737 13.690 -0.089 1.00 8.53 248 ASP B N 1
ATOM 930 C CA . ASP B 1 50 ? 19.605 13.270 -0.911 1.00 10.80 248 ASP B CA 1
ATOM 931 C C . ASP B 1 50 ? 19.853 11.867 -1.463 1.00 11.00 248 ASP B C 1
ATOM 932 O O . ASP B 1 50 ? 18.936 11.044 -1.516 1.00 8.81 248 ASP B O 1
ATOM 937 N N . ALA B 1 51 ? 21.089 11.596 -1.875 1.00 8.03 249 ALA B N 1
ATOM 938 C CA . ALA B 1 51 ? 21.430 10.249 -2.340 1.00 9.46 249 ALA B CA 1
ATOM 939 C C . ALA B 1 51 ? 21.219 9.206 -1.250 1.00 11.20 249 ALA B C 1
ATOM 940 O O . ALA B 1 51 ? 20.656 8.129 -1.493 1.00 10.07 249 ALA B O 1
ATOM 942 N N . ALA B 1 52 ? 21.669 9.525 -0.039 1.00 11.36 250 ALA B N 1
ATOM 943 C CA . ALA B 1 52 ? 21.537 8.593 1.075 1.00 11.74 250 ALA B CA 1
ATOM 944 C C . ALA B 1 52 ? 20.069 8.357 1.428 1.00 8.05 250 ALA B C 1
ATOM 945 O O . ALA B 1 52 ? 19.674 7.247 1.755 1.00 9.22 250 ALA B O 1
ATOM 947 N N . ARG B 1 53 ? 19.253 9.396 1.336 1.00 9.89 251 ARG B N 1
ATOM 948 C CA . ARG B 1 53 ? 17.840 9.271 1.676 1.00 10.74 251 ARG B CA 1
ATOM 949 C C . ARG B 1 53 ? 17.143 8.369 0.658 1.00 12.20 251 ARG B C 1
ATOM 950 O O . ARG B 1 53 ? 16.283 7.570 1.009 1.00 10.85 251 ARG B O 1
ATOM 958 N N . ALA B 1 54 ? 17.516 8.510 -0.609 1.00 10.30 252 ALA B N 1
ATOM 959 C CA . ALA B 1 54 ? 16.922 7.682 -1.662 1.00 9.02 252 ALA B CA 1
ATOM 960 C C . ALA B 1 54 ? 17.356 6.230 -1.526 1.00 10.66 252 ALA B C 1
ATOM 961 O O . ALA B 1 54 ? 16.531 5.315 -1.623 1.00 10.16 252 ALA B O 1
ATOM 963 N N . ILE B 1 55 ? 18.651 6.011 -1.317 1.00 9.24 253 ILE B N 1
ATOM 964 C CA . ILE B 1 55 ? 19.140 4.666 -1.053 1.00 7.16 253 ILE B CA 1
ATOM 965 C C . ILE B 1 55 ? 18.321 4.043 0.080 1.00 9.32 253 ILE B C 1
ATOM 966 O O . ILE B 1 55 ? 17.888 2.895 -0.001 1.00 11.09 253 ILE B O 1
ATOM 971 N N . THR B 1 56 ? 18.105 4.813 1.138 1.00 8.74 254 THR B N 1
ATOM 972 C CA . THR B 1 56 ? 17.405 4.298 2.309 1.00 11.19 254 THR B CA 1
ATOM 973 C C . THR B 1 56 ? 15.924 4.053 2.047 1.00 11.28 254 THR B C 1
ATOM 974 O O . THR B 1 56 ? 15.428 2.938 2.234 1.00 12.74 254 THR B O 1
ATOM 978 N N . GLU B 1 57 ? 15.220 5.090 1.608 1.00 8.69 255 GLU B N 1
ATOM 979 C CA . GLU B 1 57 ? 13.766 5.019 1.488 1.00 12.49 255 GLU B CA 1
ATOM 980 C C . GLU B 1 57 ? 13.302 4.098 0.360 1.00 13.58 255 GLU B C 1
ATOM 981 O O . GLU B 1 57 ? 12.250 3.465 0.466 1.00 14.66 255 GLU B O 1
ATOM 987 N N . LEU B 1 58 ? 14.076 4.019 -0.717 1.00 10.11 256 LEU B N 1
ATOM 988 C CA . LEU B 1 58 ? 13.654 3.219 -1.869 1.00 11.64 256 LEU B CA 1
ATOM 989 C C . LEU B 1 58 ? 14.386 1.892 -2.019 1.00 12.46 256 LEU B C 1
ATOM 990 O O . LEU B 1 58 ? 14.249 1.211 -3.034 1.00 13.13 256 LEU B O 1
ATOM 995 N N . GLN B 1 59 ? 15.144 1.512 -0.996 1.00 13.05 257 GLN B N 1
ATOM 996 C CA . GLN B 1 59 ? 15.770 0.199 -0.983 1.00 12.40 257 GLN B CA 1
ATOM 997 C C . GLN B 1 59 ? 14.695 -0.880 -1.091 1.00 15.44 257 GLN B C 1
ATOM 998 O O . GLN B 1 59 ? 13.698 -0.844 -0.369 1.00 14.36 257 GLN B O 1
ATOM 1004 N N . ALA B 1 60 ? 14.895 -1.835 -1.994 1.00 11.83 258 ALA B N 1
ATOM 1005 C CA . ALA B 1 60 ? 13.961 -2.953 -2.150 1.00 15.15 258 ALA B CA 1
ATOM 1006 C C . ALA B 1 60 ? 12.563 -2.509 -2.566 1.00 19.40 258 ALA B C 1
ATOM 1007 O O . ALA B 1 60 ? 11.597 -3.255 -2.424 1.00 22.38 258 ALA B O 1
ATOM 1009 N N . SER B 1 61 ? 12.450 -1.294 -3.083 1.00 12.72 259 SER B N 1
ATOM 1010 C CA . SER B 1 61 ? 11.147 -0.788 -3.492 1.00 11.66 259 SER B CA 1
ATOM 1011 C C . SER B 1 61 ? 10.699 -1.453 -4.789 1.00 14.23 259 SER B C 1
ATOM 1012 O O . SER B 1 61 ? 11.520 -1.945 -5.561 1.00 14.37 259 SER B O 1
ATOM 1015 N N . GLU B 1 62 ? 9.390 -1.464 -5.010 1.00 13.91 260 GLU B N 1
ATOM 1016 C CA . GLU B 1 62 ? 8.811 -2.041 -6.213 1.00 16.38 260 GLU B CA 1
ATOM 1017 C C . GLU B 1 62 ? 8.714 -0.977 -7.293 1.00 16.88 260 GLU B C 1
ATOM 1018 O O . GLU B 1 62 ? 8.277 0.140 -7.029 1.00 16.73 260 GLU B O 1
ATOM 1024 N N . LEU B 1 63 ? 9.130 -1.320 -8.509 1.00 15.18 261 LEU B N 1
ATOM 1025 C CA . LEU B 1 63 ? 8.994 -0.417 -9.635 1.00 12.78 261 LEU B CA 1
ATOM 1026 C C . LEU B 1 63 ? 8.708 -1.242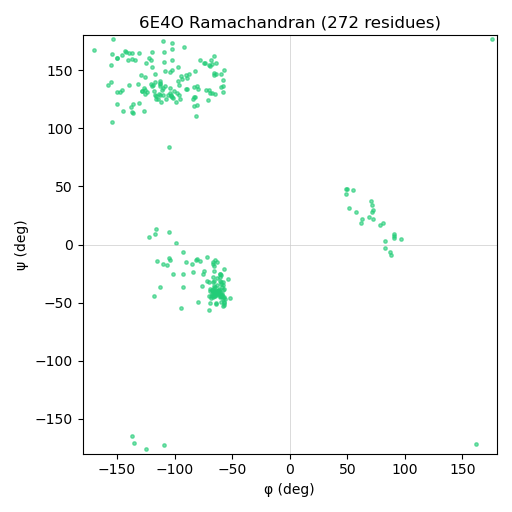 -10.882 1.00 15.27 261 LEU B C 1
ATOM 1027 O O . LEU B 1 63 ? 9.529 -2.058 -11.292 1.00 16.97 261 LEU B O 1
ATOM 1032 N N . GLU B 1 64 ? 7.520 -1.059 -11.451 1.00 12.94 262 GLU B N 1
ATOM 1033 C CA . GLU B 1 64 ? 7.123 -1.779 -12.659 1.00 13.68 262 GLU B CA 1
ATOM 1034 C C . GLU B 1 64 ? 7.344 -3.293 -12.562 1.00 20.34 262 GLU B C 1
ATOM 1035 O O . GLU B 1 64 ? 7.900 -3.915 -13.468 1.00 20.66 262 GLU B O 1
ATOM 1041 N N . GLY B 1 65 ? 6.899 -3.874 -11.453 1.00 22.13 263 GLY B N 1
ATOM 1042 C CA . GLY B 1 65 ? 6.941 -5.311 -11.260 1.00 21.24 263 GLY B CA 1
ATOM 1043 C C . GLY B 1 65 ? 8.237 -5.846 -10.684 1.00 21.82 263 GLY B C 1
ATOM 1044 O O . GLY B 1 65 ? 8.332 -7.026 -10.367 1.00 24.33 263 GLY B O 1
ATOM 1045 N N . ALA B 1 66 ? 9.237 -4.984 -10.544 1.00 15.56 264 ALA B N 1
ATOM 1046 C CA . ALA B 1 66 ? 10.546 -5.411 -10.061 1.00 14.31 264 ALA B CA 1
ATOM 1047 C C . ALA B 1 66 ? 10.817 -4.886 -8.665 1.00 16.66 264 ALA B C 1
ATOM 1048 O O . ALA B 1 66 ? 10.226 -3.894 -8.250 1.00 19.77 264 ALA B O 1
ATOM 1050 N N . THR B 1 67 ? 11.713 -5.550 -7.943 1.00 14.50 265 THR B N 1
ATOM 1051 C CA . THR B 1 67 ? 12.198 -5.020 -6.674 1.00 16.14 265 THR B CA 1
ATOM 1052 C C . THR B 1 67 ? 13.634 -4.532 -6.853 1.00 15.93 265 THR B C 1
ATOM 1053 O O . THR B 1 67 ? 14.498 -5.274 -7.318 1.00 16.48 265 THR B O 1
ATOM 1057 N N . LEU B 1 68 ? 13.879 -3.274 -6.496 1.00 14.35 266 LEU B N 1
ATOM 1058 C CA . LEU B 1 68 ? 15.159 -2.638 -6.779 1.00 13.18 266 LEU B CA 1
ATOM 1059 C C . LEU B 1 68 ? 16.195 -2.869 -5.687 1.00 14.14 266 LEU B C 1
ATOM 1060 O O . LEU B 1 68 ? 15.857 -2.934 -4.511 1.00 14.10 266 LEU B O 1
ATOM 1065 N N . PHE B 1 69 ? 17.459 -2.966 -6.083 1.00 12.28 267 PHE B N 1
ATOM 1066 C CA . PHE B 1 69 ? 18.549 -2.887 -5.116 1.00 12.91 267 PHE B CA 1
ATOM 1067 C C . PHE B 1 69 ? 19.355 -1.613 -5.361 1.00 14.71 267 PHE B C 1
ATOM 1068 O O . PHE B 1 69 ? 19.756 -1.337 -6.483 1.00 14.57 267 PHE B O 1
ATOM 1076 N N . LEU B 1 70 ? 19.573 -0.838 -4.302 1.00 10.85 268 LEU B N 1
ATOM 1077 C CA . LEU B 1 70 ? 20.311 0.412 -4.394 1.00 10.21 268 LEU B CA 1
ATOM 1078 C C . LEU B 1 70 ? 21.563 0.337 -3.538 1.00 15.55 268 LEU B C 1
ATOM 1079 O O . LEU B 1 70 ? 21.491 -0.072 -2.386 1.00 14.48 268 LEU B O 1
ATOM 1084 N N . ARG B 1 71 ? 22.708 0.728 -4.086 1.00 14.73 269 ARG B N 1
ATOM 1085 C CA . ARG B 1 71 ? 23.929 0.775 -3.276 1.00 15.23 269 ARG B CA 1
ATOM 1086 C C . ARG B 1 71 ? 24.796 1.969 -3.647 1.00 21.61 269 ARG B C 1
ATOM 1087 O O . ARG B 1 71 ? 25.584 2.443 -2.827 1.00 23.52 269 ARG B O 1
ATOM 1096 N N . MET C 1 4 ? 24.980 -10.815 -11.670 1.00 18.51 202 MET C N 1
ATOM 1097 C CA . MET C 1 4 ? 25.016 -10.316 -10.289 1.00 16.94 202 MET C CA 1
ATOM 1098 C C . MET C 1 4 ? 26.400 -9.780 -9.934 1.00 15.99 202 MET C C 1
ATOM 1099 O O . MET C 1 4 ? 27.392 -10.508 -9.989 1.00 20.14 202 MET C O 1
ATOM 1104 N N . ARG C 1 5 ? 26.464 -8.508 -9.562 1.00 13.38 203 ARG C N 1
ATOM 1105 C CA . ARG C 1 5 ? 27.746 -7.872 -9.285 1.00 16.13 203 ARG C CA 1
ATOM 1106 C C . ARG C 1 5 ? 28.112 -7.941 -7.808 1.00 17.87 203 ARG C C 1
ATOM 1107 O O . ARG C 1 5 ? 27.256 -7.804 -6.935 1.00 18.19 203 ARG C O 1
ATOM 1115 N N . VAL C 1 6 ? 29.396 -8.145 -7.545 1.00 15.74 204 VAL C N 1
ATOM 1116 C CA . VAL C 1 6 ? 29.903 -8.194 -6.185 1.00 12.13 204 VAL C CA 1
ATOM 1117 C C . VAL C 1 6 ? 31.054 -7.210 -6.017 1.00 13.09 204 VAL C C 1
ATOM 1118 O O . VAL C 1 6 ? 31.942 -7.121 -6.862 1.00 15.58 204 VAL C O 1
ATOM 1122 N N . GLN C 1 7 ? 31.023 -6.455 -4.927 1.00 11.46 205 GLN C N 1
ATOM 1123 C CA . GLN C 1 7 ? 32.144 -5.590 -4.578 1.00 12.37 205 GLN C CA 1
ATOM 1124 C C . GLN C 1 7 ? 33.223 -6.368 -3.846 1.00 14.21 205 GLN C C 1
ATOM 1125 O O . GLN C 1 7 ? 32.940 -7.161 -2.942 1.00 14.80 205 GLN C O 1
ATOM 1131 N N . VAL C 1 8 ? 34.467 -6.135 -4.245 1.00 15.89 206 VAL C N 1
ATOM 1132 C CA . VAL C 1 8 ? 35.605 -6.744 -3.577 1.00 15.89 206 VAL C CA 1
ATOM 1133 C C . VAL C 1 8 ? 36.456 -5.629 -3.015 1.00 17.70 206 VAL C C 1
ATOM 1134 O O . VAL C 1 8 ? 36.656 -4.613 -3.664 1.00 15.62 206 VAL C O 1
ATOM 1138 N N . SER C 1 9 ? 36.944 -5.798 -1.795 1.00 15.67 207 SER C N 1
ATOM 1139 C CA . SER C 1 9 ? 37.879 -4.828 -1.263 1.00 15.21 207 SER C CA 1
ATOM 1140 C C . SER C 1 9 ? 38.936 -5.526 -0.433 1.00 14.65 207 SER C C 1
ATOM 1141 O O . SER C 1 9 ? 38.788 -6.700 -0.091 1.00 16.43 207 SER C O 1
ATOM 1144 N N . GLY C 1 10 ? 40.002 -4.796 -0.129 1.00 17.48 208 GLY C N 1
ATOM 1145 C CA . GLY C 1 10 ? 41.109 -5.323 0.646 1.00 18.91 208 GLY C CA 1
ATOM 1146 C C . GLY C 1 10 ? 42.243 -5.814 -0.232 1.00 22.11 208 GLY C C 1
ATOM 1147 O O . GLY C 1 10 ? 43.224 -6.370 0.260 1.00 21.89 208 GLY C O 1
ATOM 1148 N N . LEU C 1 11 ? 42.121 -5.609 -1.539 1.00 16.29 209 LEU C N 1
ATOM 1149 C CA . LEU C 1 11 ? 43.101 -6.164 -2.472 1.00 19.91 209 LEU C CA 1
ATOM 1150 C C . LEU C 1 11 ? 44.485 -5.553 -2.294 1.00 24.93 209 LEU C C 1
ATOM 1151 O O . LEU C 1 11 ? 44.621 -4.365 -1.991 1.00 25.08 209 LEU C O 1
ATOM 1156 N N . SER C 1 12 ? 45.512 -6.366 -2.511 1.00 26.82 210 SER C N 1
ATOM 1157 C CA . SER C 1 12 ? 46.867 -5.853 -2.637 1.00 28.74 210 SER C CA 1
ATOM 1158 C C . SER C 1 12 ? 46.970 -4.996 -3.893 1.00 31.73 210 SER C C 1
ATOM 1159 O O . SER C 1 12 ? 46.299 -5.260 -4.889 1.00 32.85 210 SER C O 1
ATOM 1162 N N . ASP C 1 13 ? 47.816 -3.973 -3.845 1.00 39.53 211 ASP C N 1
ATOM 1163 C CA . ASP C 1 13 ? 47.981 -3.055 -4.969 1.00 43.75 211 ASP C CA 1
ATOM 1164 C C . ASP C 1 13 ? 48.596 -3.717 -6.200 1.00 44.25 211 ASP C C 1
ATOM 1165 O O . ASP C 1 13 ? 48.545 -3.162 -7.296 1.00 45.11 211 ASP C O 1
ATOM 1170 N N . GLU C 1 14 ? 49.181 -4.897 -6.022 1.00 42.71 212 GLU C N 1
ATOM 1171 C CA . GLU C 1 14 ? 49.823 -5.586 -7.136 1.00 47.86 212 GLU C CA 1
ATOM 1172 C C . GLU C 1 14 ? 48.851 -6.505 -7.867 1.00 39.82 212 GLU C C 1
ATOM 1173 O O . GLU C 1 14 ? 49.117 -6.940 -8.985 1.00 39.56 212 GLU C O 1
ATOM 1179 N N . THR C 1 15 ? 47.717 -6.791 -7.237 1.00 36.74 213 THR C N 1
ATOM 1180 C CA . THR C 1 15 ? 46.769 -7.752 -7.790 1.00 35.15 213 THR C CA 1
ATOM 1181 C C . THR C 1 15 ? 46.054 -7.226 -9.029 1.00 34.28 213 THR C C 1
ATOM 1182 O O . THR C 1 15 ? 45.433 -6.164 -8.997 1.00 31.38 213 THR C O 1
ATOM 1186 N N . THR C 1 16 ? 46.155 -7.975 -10.123 1.00 33.19 214 THR C N 1
ATOM 1187 C CA . THR C 1 16 ? 45.523 -7.589 -11.378 1.00 29.06 214 THR C CA 1
ATOM 1188 C C . THR C 1 16 ? 44.128 -8.186 -11.500 1.00 25.30 214 THR C C 1
ATOM 1189 O O . THR C 1 16 ? 43.734 -9.037 -10.705 1.00 30.41 214 THR C O 1
ATOM 1193 N N . TRP C 1 17 ? 43.378 -7.737 -12.498 1.00 28.33 215 TRP C N 1
ATOM 1194 C CA . TRP C 1 17 ? 42.014 -8.212 -12.673 1.00 29.97 215 TRP C CA 1
ATOM 1195 C C . TRP C 1 17 ? 41.923 -9.700 -13.033 1.00 30.17 215 TRP C C 1
ATOM 1196 O O . TRP C 1 17 ? 41.015 -10.393 -12.576 1.00 25.83 215 TRP C O 1
ATOM 1207 N N . HIS C 1 18 ? 42.850 -10.202 -13.842 1.00 30.29 216 HIS C N 1
ATOM 1208 C CA . HIS C 1 18 ? 42.789 -11.617 -14.201 1.00 29.63 216 HIS C CA 1
ATOM 1209 C C . HIS C 1 18 ? 43.111 -12.492 -12.998 1.00 31.05 216 HIS C C 1
ATOM 1210 O O . HIS C 1 18 ? 42.476 -13.526 -12.788 1.00 33.10 216 HIS C O 1
ATOM 1217 N N . THR C 1 19 ? 44.095 -12.066 -12.210 1.00 26.80 217 THR C N 1
ATOM 1218 C CA . THR C 1 19 ? 44.445 -12.753 -10.975 1.00 29.67 217 THR C CA 1
ATOM 1219 C C . THR C 1 19 ? 43.239 -12.859 -10.040 1.00 28.02 217 THR C C 1
ATOM 1220 O O . THR C 1 19 ? 42.959 -13.927 -9.493 1.00 26.32 217 THR C O 1
ATOM 1224 N N . LEU C 1 20 ? 42.528 -11.750 -9.855 1.00 25.66 218 LEU C N 1
ATOM 1225 C CA . LEU C 1 20 ? 41.331 -11.761 -9.027 1.00 21.18 218 LEU C CA 1
ATOM 1226 C C . LEU C 1 20 ? 40.227 -12.579 -9.688 1.00 21.26 218 LEU C C 1
ATOM 1227 O O . LEU C 1 20 ? 39.515 -13.321 -9.016 1.00 26.13 218 LEU C O 1
ATOM 1232 N N . LYS C 1 21 ? 40.095 -12.462 -11.009 1.00 21.97 219 LYS C N 1
ATOM 1233 C CA . LYS C 1 21 ? 39.126 -13.270 -11.745 1.00 21.42 219 LYS C CA 1
ATOM 1234 C C . LYS C 1 21 ? 39.351 -14.769 -11.521 1.00 23.72 219 LYS C C 1
ATOM 1235 O O . LYS C 1 21 ? 38.419 -15.510 -11.201 1.00 26.22 219 LYS C O 1
ATOM 1241 N N . ASP C 1 22 ? 40.595 -15.205 -11.688 1.00 32.00 220 ASP C N 1
ATOM 1242 C CA . ASP C 1 22 ? 40.956 -16.609 -11.535 1.00 35.02 220 ASP C CA 1
ATOM 1243 C C . ASP C 1 22 ? 40.678 -17.065 -10.111 1.00 33.07 220 ASP C C 1
ATOM 1244 O O . ASP C 1 22 ? 40.186 -18.171 -9.880 1.00 32.44 220 ASP C O 1
ATOM 1249 N N . HIS C 1 23 ? 40.989 -16.198 -9.156 1.00 30.06 221 HIS C N 1
ATOM 1250 C CA . HIS C 1 23 ? 40.723 -16.489 -7.759 1.00 28.13 221 HIS C CA 1
ATOM 1251 C C . HIS C 1 23 ? 39.248 -16.791 -7.524 1.00 27.71 221 HIS C C 1
ATOM 1252 O O . HIS C 1 23 ? 38.905 -17.810 -6.927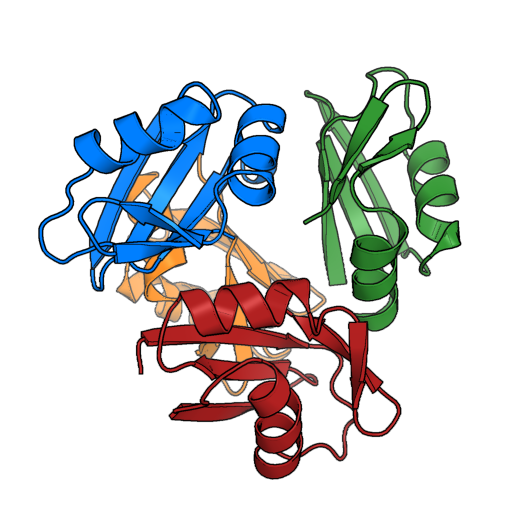 1.00 27.76 221 HIS C O 1
ATOM 1259 N N . LEU C 1 24 ? 38.378 -15.899 -7.991 1.00 24.49 222 LEU C N 1
ATOM 1260 C CA . LEU C 1 24 ? 36.946 -16.010 -7.722 1.00 26.30 222 LEU C CA 1
ATOM 1261 C C . LEU C 1 24 ? 36.274 -17.105 -8.544 1.00 30.72 222 LEU C C 1
ATOM 1262 O O . LEU C 1 24 ? 35.216 -17.615 -8.161 1.00 25.35 222 LEU C O 1
ATOM 1267 N N . ARG C 1 25 ? 36.898 -17.462 -9.667 1.00 30.86 223 ARG C N 1
ATOM 1268 C CA . ARG C 1 25 ? 36.415 -18.534 -10.533 1.00 34.74 223 ARG C CA 1
ATOM 1269 C C . ARG C 1 25 ? 36.430 -19.893 -9.840 1.00 33.18 223 ARG C C 1
ATOM 1270 O O . ARG C 1 25 ? 35.817 -20.851 -10.316 1.00 31.38 223 ARG C O 1
ATOM 1278 N N . GLN C 1 26 ? 37.141 -19.977 -8.722 1.00 31.20 224 GLN C N 1
ATOM 1279 C CA . GLN C 1 26 ? 37.139 -21.193 -7.920 1.00 32.42 224 GLN C CA 1
ATOM 1280 C C . GLN C 1 26 ? 35.726 -21.505 -7.444 1.00 34.71 224 GLN C C 1
ATOM 1281 O O . GLN C 1 26 ? 35.374 -22.668 -7.223 1.00 36.66 224 GLN C O 1
ATOM 1287 N N . ALA C 1 27 ? 34.921 -20.456 -7.292 1.00 27.11 225 ALA C N 1
ATOM 1288 C CA . ALA C 1 27 ? 33.607 -20.570 -6.670 1.00 28.38 225 ALA C CA 1
ATOM 1289 C C . ALA C 1 27 ? 32.463 -20.323 -7.644 1.00 29.84 225 ALA C C 1
ATOM 1290 O O . ALA C 1 27 ? 31.416 -20.957 -7.552 1.00 31.64 225 ALA C O 1
ATOM 1292 N N . GLY C 1 28 ? 32.654 -19.394 -8.572 1.00 30.29 226 GLY C N 1
ATOM 1293 C CA . GLY C 1 28 ? 31.589 -19.040 -9.492 1.00 33.00 226 GLY C CA 1
ATOM 1294 C C . GLY C 1 28 ? 32.077 -18.452 -10.799 1.00 33.07 226 GLY C C 1
ATOM 1295 O O . GLY C 1 28 ? 33.158 -17.871 -10.862 1.00 37.51 226 GLY C O 1
ATOM 1296 N N . GLU C 1 29 ? 31.266 -18.603 -11.841 1.00 31.15 227 GLU C N 1
ATOM 1297 C CA . GLU C 1 29 ? 31.608 -18.113 -13.170 1.00 34.58 227 GLU C CA 1
ATOM 1298 C C . GLU C 1 29 ? 31.521 -16.588 -13.240 1.00 32.07 227 GLU C C 1
ATOM 1299 O O . GLU C 1 29 ? 30.548 -15.993 -12.791 1.00 29.00 227 GLU C O 1
ATOM 1305 N N . VAL C 1 30 ? 32.546 -15.967 -13.815 1.00 27.93 228 VAL C N 1
ATOM 1306 C CA . VAL C 1 30 ? 32.666 -14.517 -13.840 1.00 24.49 228 VAL C CA 1
ATOM 1307 C C . VAL C 1 30 ? 32.526 -13.976 -15.260 1.00 30.01 228 VAL C C 1
ATOM 1308 O O . VAL C 1 30 ? 33.048 -14.574 -16.200 1.00 35.89 228 VAL C O 1
ATOM 1312 N N . THR C 1 31 ? 31.818 -12.857 -15.417 1.00 29.44 229 THR C N 1
ATOM 1313 C CA . THR C 1 31 ? 31.708 -12.198 -16.721 1.00 31.05 229 THR C CA 1
ATOM 1314 C C . THR C 1 31 ? 32.759 -11.100 -16.887 1.00 31.92 229 THR C C 1
ATOM 1315 O O . THR C 1 31 ? 33.516 -11.108 -17.854 1.00 37.37 229 THR C O 1
ATOM 1319 N N . PHE C 1 32 ? 32.806 -10.152 -15.955 1.00 24.02 230 PHE C N 1
ATOM 1320 C CA . PHE C 1 32 ? 33.887 -9.168 -15.958 1.00 21.54 230 PHE C CA 1
ATOM 1321 C C . PHE C 1 32 ? 34.484 -8.951 -14.572 1.00 23.77 230 PHE C C 1
ATOM 1322 O O . PHE C 1 32 ? 33.862 -9.258 -13.558 1.00 22.61 230 PHE C O 1
ATOM 1330 N N . CYS C 1 33 ? 35.707 -8.435 -14.551 1.00 20.88 231 CYS C N 1
ATOM 1331 C CA . CYS C 1 33 ? 36.392 -8.115 -13.308 1.00 21.22 231 CYS C CA 1
ATOM 1332 C C . CYS C 1 33 ? 37.097 -6.774 -13.492 1.00 22.48 231 CYS C C 1
ATOM 1333 O O . CYS C 1 33 ? 37.953 -6.643 -14.368 1.00 22.52 231 CYS C O 1
ATOM 1336 N N . LYS C 1 34 ? 36.716 -5.773 -12.698 1.00 17.09 232 LYS C N 1
ATOM 1337 C CA . LYS C 1 34 ? 37.354 -4.456 -12.776 1.00 16.43 232 LYS C CA 1
ATOM 1338 C C . LYS C 1 34 ? 38.062 -4.132 -11.471 1.00 18.94 232 LYS C C 1
ATOM 1339 O O . LYS C 1 34 ? 37.443 -4.154 -10.412 1.00 18.68 232 LYS C O 1
ATOM 1345 N N . VAL C 1 35 ? 39.351 -3.821 -11.559 1.00 18.39 233 VAL C N 1
ATOM 1346 C CA . VAL C 1 35 ? 40.164 -3.525 -10.389 1.00 17.14 233 VAL C CA 1
ATOM 1347 C C . VAL C 1 35 ? 40.647 -2.079 -10.449 1.00 20.01 233 VAL C C 1
ATOM 1348 O O . VAL C 1 35 ? 41.212 -1.636 -11.451 1.00 23.47 233 VAL C O 1
ATOM 1352 N N . PHE C 1 36 ? 40.414 -1.332 -9.376 1.00 23.69 234 PHE C N 1
ATOM 1353 C CA . PHE C 1 36 ? 40.826 0.063 -9.348 1.00 19.59 234 PHE C CA 1
ATOM 1354 C C . PHE C 1 36 ? 41.471 0.457 -8.019 1.00 20.55 234 PHE C C 1
ATOM 1355 O O . PHE C 1 36 ? 41.863 -0.407 -7.243 1.00 22.61 234 PHE C O 1
ATOM 1363 N N . SER C 1 37 ? 41.600 1.754 -7.768 1.00 20.11 235 SER C N 1
ATOM 1364 C CA . SER C 1 37 ? 42.402 2.234 -6.643 1.00 24.88 235 SER C CA 1
ATOM 1365 C C . SER C 1 37 ? 41.846 1.855 -5.277 1.00 21.31 235 SER C C 1
ATOM 1366 O O . SER C 1 37 ? 40.673 1.510 -5.144 1.00 19.51 235 SER C O 1
ATOM 1369 N N . GLY C 1 38 ? 42.700 1.941 -4.263 1.00 20.22 236 GLY C N 1
ATOM 1370 C CA . GLY C 1 38 ? 42.285 1.717 -2.890 1.00 21.51 236 GLY C CA 1
ATOM 1371 C C . GLY C 1 38 ? 41.919 0.275 -2.602 1.00 21.28 236 GLY C C 1
ATOM 1372 O O . GLY C 1 38 ? 41.153 -0.000 -1.679 1.00 23.62 236 GLY C O 1
ATOM 1373 N N . GLY C 1 39 ? 42.459 -0.644 -3.397 1.00 19.92 237 GLY C N 1
ATOM 1374 C CA . GLY C 1 39 ? 42.243 -2.066 -3.184 1.00 22.28 237 GLY C CA 1
ATOM 1375 C C . GLY C 1 39 ? 40.839 -2.524 -3.540 1.00 18.58 237 GLY C C 1
ATOM 1376 O O . GLY C 1 39 ? 40.369 -3.570 -3.075 1.00 17.06 237 GLY C O 1
ATOM 1377 N N . ARG C 1 40 ? 40.171 -1.749 -4.389 1.00 19.54 238 ARG C N 1
ATOM 1378 C CA . ARG C 1 40 ? 38.776 -2.017 -4.718 1.00 15.29 238 ARG C CA 1
ATOM 1379 C C . ARG C 1 40 ? 38.592 -2.690 -6.081 1.00 15.67 238 ARG C C 1
ATOM 1380 O O . ARG C 1 40 ? 39.376 -2.482 -7.010 1.00 20.99 238 ARG C O 1
ATOM 1388 N N . ALA C 1 41 ? 37.537 -3.486 -6.190 1.00 17.20 239 ALA C N 1
ATOM 1389 C CA . ALA C 1 41 ? 37.190 -4.133 -7.449 1.00 15.85 239 ALA C CA 1
ATOM 1390 C C . ALA C 1 41 ? 35.681 -4.334 -7.535 1.00 15.84 239 ALA C C 1
ATOM 1391 O O . ALA C 1 41 ? 34.979 -4.288 -6.528 1.00 15.42 239 ALA C O 1
ATOM 1393 N N . VAL C 1 42 ? 35.184 -4.532 -8.746 1.00 15.42 240 VAL C N 1
ATOM 1394 C CA . VAL C 1 42 ? 33.818 -4.989 -8.938 1.00 14.56 240 VAL C CA 1
ATOM 1395 C C . VAL C 1 42 ? 33.910 -6.195 -9.852 1.00 16.86 240 VAL C C 1
ATOM 1396 O O . VAL C 1 42 ? 34.597 -6.159 -10.871 1.00 17.57 240 VAL C O 1
ATOM 1400 N N . VAL C 1 43 ? 33.237 -7.268 -9.469 1.00 15.88 241 VAL C N 1
ATOM 1401 C CA . VAL C 1 43 ? 33.246 -8.493 -10.244 1.00 16.53 241 VAL C CA 1
ATOM 1402 C C . VAL C 1 43 ? 31.807 -8.863 -10.556 1.00 22.64 241 VAL C C 1
ATOM 1403 O O . VAL C 1 43 ? 30.961 -8.856 -9.673 1.00 23.45 241 VAL C O 1
ATOM 1407 N N . GLU C 1 44 ? 31.514 -9.160 -11.817 1.00 16.94 242 GLU C N 1
ATOM 1408 C CA . GLU C 1 44 ? 30.174 -9.602 -12.156 1.00 17.31 242 GLU C CA 1
ATOM 1409 C C . GLU C 1 44 ? 30.175 -11.123 -12.314 1.00 18.25 242 GLU C C 1
ATOM 1410 O O . GLU C 1 44 ? 30.968 -11.678 -13.078 1.00 19.42 242 GLU C O 1
ATOM 1416 N N . PHE C 1 45 ? 29.292 -11.795 -11.587 1.00 19.71 243 PHE C N 1
ATOM 1417 C CA . PHE C 1 45 ? 29.139 -13.239 -11.736 1.00 18.67 243 PHE C CA 1
ATOM 1418 C C . PHE C 1 45 ? 27.975 -13.531 -12.678 1.00 18.14 243 PHE C C 1
ATOM 1419 O O . PHE C 1 45 ? 27.046 -12.737 -12.789 1.00 21.48 243 PHE C O 1
ATOM 1427 N N . VAL C 1 46 ? 28.025 -14.672 -13.352 1.00 23.90 244 VAL C N 1
ATOM 1428 C CA . VAL C 1 46 ? 27.020 -14.994 -14.361 1.00 23.62 244 VAL C CA 1
ATOM 1429 C C . VAL C 1 46 ? 25.619 -15.115 -13.764 1.00 21.41 244 VAL C C 1
ATOM 1430 O O . VAL C 1 46 ? 24.632 -14.741 -14.390 1.00 22.21 244 VAL C O 1
ATOM 1434 N N . THR C 1 47 ? 25.535 -15.630 -12.543 1.00 20.41 245 THR C N 1
ATOM 1435 C CA . THR C 1 47 ? 24.247 -15.828 -11.887 1.00 20.21 245 THR C CA 1
ATOM 1436 C C . THR C 1 47 ? 24.378 -15.521 -10.398 1.00 19.83 245 THR C C 1
ATOM 1437 O O . THR C 1 47 ? 25.494 -15.427 -9.880 1.00 19.49 245 THR C O 1
ATOM 1441 N N . PRO C 1 48 ? 23.237 -15.361 -9.711 1.00 20.25 246 PRO C N 1
ATOM 1442 C CA . PRO C 1 48 ? 23.229 -15.197 -8.254 1.00 22.04 246 PRO C CA 1
ATOM 1443 C C . PRO C 1 48 ? 23.834 -16.410 -7.554 1.00 21.18 246 PRO C C 1
ATOM 1444 O O . PRO C 1 48 ? 24.435 -16.249 -6.497 1.00 22.28 246 PRO C O 1
ATOM 1448 N N . GLU C 1 49 ? 23.682 -17.603 -8.130 1.00 20.61 247 GLU C N 1
ATOM 1449 C CA . GLU C 1 49 ? 24.286 -18.792 -7.533 1.00 23.94 247 GLU C CA 1
ATOM 1450 C C . GLU C 1 49 ? 25.800 -18.636 -7.447 1.00 22.13 247 GLU C C 1
ATOM 1451 O O . GLU C 1 49 ? 26.402 -18.858 -6.394 1.00 24.55 247 GLU C O 1
ATOM 1457 N N . ASP C 1 50 ? 26.413 -18.244 -8.559 1.00 21.92 248 ASP C N 1
ATOM 1458 C CA . ASP C 1 50 ? 27.853 -18.044 -8.589 1.00 24.79 248 ASP C CA 1
ATOM 1459 C C . ASP C 1 50 ? 28.278 -16.998 -7.557 1.00 20.57 248 ASP C C 1
ATOM 1460 O O . ASP C 1 50 ? 29.269 -17.175 -6.846 1.00 22.53 248 ASP C O 1
ATOM 1465 N N . ALA C 1 51 ? 27.523 -15.908 -7.472 1.00 19.78 249 ALA C N 1
ATOM 1466 C CA . ALA C 1 51 ? 27.858 -14.838 -6.538 1.00 21.84 249 ALA C CA 1
ATOM 1467 C C . ALA C 1 51 ? 27.730 -15.316 -5.098 1.00 21.05 249 ALA C C 1
ATOM 1468 O O . ALA C 1 51 ? 28.587 -15.030 -4.260 1.00 20.69 249 ALA C O 1
ATOM 1470 N N . ALA C 1 52 ? 26.649 -16.038 -4.817 1.00 18.40 250 ALA C N 1
ATOM 1471 C CA . ALA C 1 52 ? 26.397 -16.558 -3.474 1.00 23.76 250 ALA C CA 1
ATOM 1472 C C . ALA C 1 52 ? 27.479 -17.538 -3.041 1.00 23.91 250 ALA C C 1
ATOM 1473 O O . ALA C 1 52 ? 27.900 -17.537 -1.884 1.00 20.21 25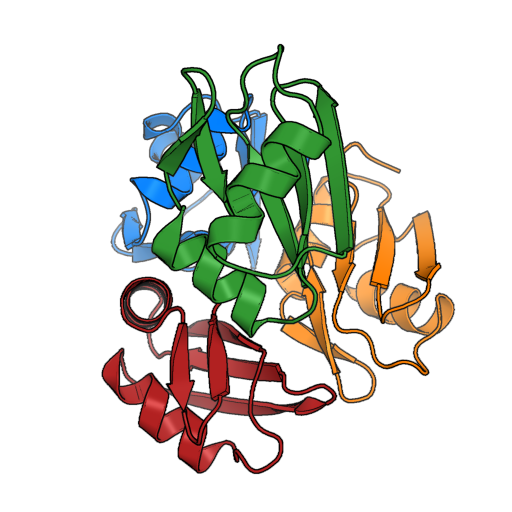0 ALA C O 1
ATOM 1475 N N . ARG C 1 53 ? 27.922 -18.379 -3.970 1.00 24.30 251 ARG C N 1
ATOM 1476 C CA . ARG C 1 53 ? 28.959 -19.354 -3.671 1.00 22.37 251 ARG C CA 1
ATOM 1477 C C . ARG C 1 53 ? 30.296 -18.660 -3.447 1.00 22.64 251 ARG C C 1
ATOM 1478 O O . ARG C 1 53 ? 31.061 -19.041 -2.562 1.00 23.32 251 ARG C O 1
ATOM 1486 N N . ALA C 1 54 ? 30.570 -17.624 -4.233 1.00 20.20 252 ALA C N 1
ATOM 1487 C CA . ALA C 1 54 ? 31.775 -16.826 -4.013 1.00 25.06 252 ALA C CA 1
ATOM 1488 C C . ALA C 1 54 ? 31.772 -16.216 -2.610 1.00 22.87 252 ALA C C 1
ATOM 1489 O O . ALA C 1 54 ? 32.781 -16.237 -1.906 1.00 19.49 252 ALA C O 1
ATOM 1491 N N . ILE C 1 55 ? 30.631 -15.676 -2.198 1.00 19.46 253 ILE C N 1
ATOM 1492 C CA . ILE C 1 55 ? 30.540 -15.051 -0.881 1.00 23.63 253 ILE C CA 1
ATOM 1493 C C . ILE C 1 55 ? 30.685 -16.051 0.267 1.00 23.30 253 ILE C C 1
ATOM 1494 O O . ILE C 1 55 ? 31.360 -15.770 1.261 1.00 24.32 253 ILE C O 1
ATOM 1499 N N . THR C 1 56 ? 30.078 -17.225 0.133 1.00 20.04 254 THR C N 1
ATOM 1500 C CA . THR C 1 56 ? 30.167 -18.214 1.206 1.00 22.44 254 THR C CA 1
ATOM 1501 C C . THR C 1 56 ? 31.519 -18.916 1.230 1.00 26.90 254 THR C C 1
ATOM 1502 O O . THR C 1 56 ? 32.034 -19.240 2.297 1.00 25.73 254 THR C O 1
ATOM 1506 N N . GLU C 1 57 ? 32.095 -19.150 0.056 1.00 25.38 255 GLU C N 1
ATOM 1507 C CA . GLU C 1 57 ? 33.322 -19.936 -0.031 1.00 24.06 255 GLU C CA 1
ATOM 1508 C C . GLU C 1 57 ? 34.602 -19.100 0.001 1.00 25.90 255 GLU C C 1
ATOM 1509 O O . GLU C 1 57 ? 35.654 -19.597 0.393 1.00 26.70 255 GLU C O 1
ATOM 1515 N N . LEU C 1 58 ? 34.519 -17.835 -0.404 1.00 21.05 256 LEU C N 1
ATOM 1516 C CA . LEU C 1 58 ? 35.735 -17.031 -0.568 1.00 20.27 256 LEU C CA 1
ATOM 1517 C C . LEU C 1 58 ? 35.773 -15.747 0.253 1.00 22.05 256 LEU C C 1
ATOM 1518 O O . LEU C 1 58 ? 36.694 -14.942 0.116 1.00 22.74 256 LEU C O 1
ATOM 1523 N N . GLN C 1 59 ? 34.782 -15.562 1.114 1.00 19.78 257 GLN C N 1
ATOM 1524 C CA . GLN C 1 59 ? 34.806 -14.425 2.025 1.00 19.94 257 GLN C CA 1
ATOM 1525 C C . GLN C 1 59 ? 36.073 -14.492 2.867 1.00 21.48 257 GLN C C 1
ATOM 1526 O O . GLN C 1 59 ? 36.460 -15.560 3.334 1.00 25.28 257 GLN C O 1
ATOM 1532 N N . ALA C 1 60 ? 36.732 -13.352 3.038 1.00 20.55 258 ALA C N 1
ATOM 1533 C CA . ALA C 1 60 ? 37.982 -13.285 3.792 1.00 20.00 258 ALA C CA 1
ATOM 1534 C C . ALA C 1 60 ? 39.014 -14.311 3.322 1.00 29.17 258 ALA C C 1
ATOM 1535 O O . ALA C 1 60 ? 39.817 -14.794 4.112 1.00 29.19 258 ALA C O 1
ATOM 1537 N N . SER C 1 61 ? 38.991 -14.640 2.034 1.00 22.45 259 SER C N 1
ATOM 1538 C CA . SER C 1 61 ? 40.004 -15.516 1.465 1.00 23.91 259 SER C CA 1
ATOM 1539 C C . SER C 1 61 ? 41.274 -14.711 1.245 1.00 29.31 259 SER C C 1
ATOM 1540 O O . SER C 1 61 ? 41.233 -13.484 1.177 1.00 29.23 259 SER C O 1
ATOM 1543 N N . GLU C 1 62 ? 42.405 -15.399 1.151 1.00 30.32 260 GLU C N 1
ATOM 1544 C CA . GLU C 1 62 ? 43.686 -14.723 0.974 1.00 32.13 260 GLU C CA 1
ATOM 1545 C C . GLU C 1 62 ? 44.120 -14.711 -0.486 1.00 28.62 260 GLU C C 1
ATOM 1546 O O . GLU C 1 62 ? 44.105 -15.743 -1.157 1.00 31.83 260 GLU C O 1
ATOM 1552 N N . LEU C 1 63 ? 44.494 -13.533 -0.975 1.00 28.23 261 LEU C N 1
ATOM 1553 C CA . LEU C 1 63 ? 44.970 -13.385 -2.345 1.00 29.67 261 LEU C CA 1
ATOM 1554 C C . LEU C 1 63 ? 46.185 -12.467 -2.375 1.00 33.65 261 LEU C C 1
ATOM 1555 O O . LEU C 1 63 ? 46.092 -11.280 -2.058 1.00 28.36 261 LEU C O 1
ATOM 1560 N N . GLU C 1 64 ? 47.331 -13.036 -2.731 1.00 33.01 262 GLU C N 1
ATOM 1561 C CA . GLU C 1 64 ? 48.585 -12.289 -2.784 1.00 36.75 262 GLU C CA 1
ATOM 1562 C C . GLU C 1 64 ? 48.845 -11.465 -1.520 1.00 32.35 262 GLU C C 1
ATOM 1563 O O . GLU C 1 64 ? 49.189 -10.284 -1.593 1.00 35.35 262 GLU C O 1
ATOM 1569 N N . GLY C 1 65 ? 48.676 -12.101 -0.364 1.00 32.98 263 GLY C N 1
ATOM 1570 C CA . GLY C 1 65 ? 48.977 -11.474 0.910 1.00 34.08 263 GLY C CA 1
ATOM 1571 C C . GLY C 1 65 ? 47.829 -10.685 1.511 1.00 37.33 263 GLY C C 1
ATOM 1572 O O . GLY C 1 65 ? 47.897 -10.259 2.665 1.00 40.29 263 GLY C O 1
ATOM 1573 N N . ALA C 1 66 ? 46.765 -10.494 0.738 1.00 31.68 264 ALA C N 1
ATOM 1574 C CA . ALA C 1 66 ? 45.644 -9.681 1.194 1.00 32.10 264 ALA C CA 1
ATOM 1575 C C . ALA C 1 66 ? 44.442 -10.524 1.613 1.00 31.97 264 ALA C C 1
ATOM 1576 O O . ALA C 1 66 ? 44.211 -11.605 1.074 1.00 35.39 264 ALA C O 1
ATOM 1578 N N . THR C 1 67 ? 43.683 -10.024 2.587 1.00 28.30 265 THR C N 1
ATOM 1579 C CA . THR C 1 67 ? 42.429 -10.656 2.990 1.00 27.35 265 THR C CA 1
ATOM 1580 C C . THR C 1 67 ? 41.253 -9.931 2.331 1.00 27.14 265 THR C C 1
ATOM 1581 O O . THR C 1 67 ? 41.073 -8.724 2.508 1.00 21.81 265 THR C O 1
ATOM 1585 N N . LEU C 1 68 ? 40.455 -10.672 1.571 1.00 21.33 266 LEU C N 1
ATOM 1586 C CA . LEU C 1 68 ? 39.410 -10.058 0.760 1.00 18.59 266 LEU C CA 1
ATOM 1587 C C . LEU C 1 68 ? 38.080 -9.901 1.488 1.00 16.80 266 LEU C C 1
ATOM 1588 O O . LEU C 1 68 ? 37.680 -10.754 2.274 1.00 19.15 266 LEU C O 1
ATOM 1593 N N . PHE C 1 69 ? 37.391 -8.803 1.208 1.00 17.74 267 PHE C N 1
ATOM 1594 C CA . PHE C 1 69 ? 36.016 -8.656 1.658 1.00 16.90 267 PHE C CA 1
ATOM 1595 C C . PHE C 1 69 ? 35.114 -8.611 0.443 1.00 16.74 267 PHE C C 1
ATOM 1596 O O . PHE C 1 69 ? 35.327 -7.794 -0.448 1.00 15.16 267 PHE C O 1
ATOM 1604 N N . LEU C 1 70 ? 34.124 -9.499 0.410 1.00 13.45 268 LEU C N 1
ATOM 1605 C CA . LEU C 1 70 ? 33.169 -9.589 -0.693 1.00 15.42 268 LEU C CA 1
ATOM 1606 C C . LEU C 1 70 ? 31.776 -9.183 -0.218 1.00 15.53 268 LEU C C 1
ATOM 1607 O O . LEU C 1 70 ? 31.321 -9.619 0.841 1.00 16.83 268 LEU C O 1
ATOM 1612 N N . ARG C 1 71 ? 31.080 -8.394 -1.028 1.00 18.69 269 ARG C N 1
ATOM 1613 C CA . ARG C 1 71 ? 29.753 -7.915 -0.673 1.00 17.57 269 ARG C CA 1
ATOM 1614 C C . ARG C 1 71 ? 28.889 -7.722 -1.921 1.00 19.27 269 ARG C C 1
ATOM 1615 O O . ARG C 1 71 ? 27.734 -8.157 -2.002 1.00 19.99 269 ARG C O 1
ATOM 1624 N N . SER D 1 2 ? 7.493 -6.961 12.075 1.00 67.71 200 SER D N 1
ATOM 1625 C CA . SER D 1 2 ? 7.503 -6.390 10.734 1.00 70.99 200 SER D CA 1
ATOM 1626 C C . SER D 1 2 ? 8.545 -5.285 10.629 1.00 70.11 200 SER D C 1
ATOM 1627 O O . SER D 1 2 ? 8.205 -4.119 10.426 1.00 76.65 200 SER D O 1
ATOM 1630 N N . HIS D 1 3 ? 9.816 -5.654 10.753 1.00 62.27 201 HIS D N 1
ATOM 1631 C CA . HIS D 1 3 ? 10.870 -4.656 10.893 1.00 54.33 201 HIS D CA 1
ATOM 1632 C C . HIS D 1 3 ? 11.927 -4.626 9.791 1.00 42.54 201 HIS D C 1
ATOM 1633 O O . HIS D 1 3 ? 12.300 -3.552 9.329 1.00 49.11 201 HIS D O 1
ATOM 1640 N N . MET D 1 4 ? 12.421 -5.786 9.374 1.00 29.28 202 MET D N 1
ATOM 1641 C CA . MET D 1 4 ? 13.577 -5.800 8.480 1.00 25.30 202 MET D CA 1
ATOM 1642 C C . MET D 1 4 ? 13.393 -6.604 7.186 1.00 22.40 202 MET D C 1
ATOM 1643 O O . MET D 1 4 ? 13.253 -7.827 7.227 1.00 24.72 202 MET D O 1
ATOM 1648 N N . ARG D 1 5 ? 13.420 -5.899 6.053 1.00 17.90 203 ARG D N 1
ATOM 1649 C CA . ARG D 1 5 ? 13.331 -6.497 4.713 1.00 24.09 203 ARG D CA 1
ATOM 1650 C C . ARG D 1 5 ? 14.666 -7.001 4.168 1.00 26.11 203 ARG D C 1
ATOM 1651 O O . ARG D 1 5 ? 15.630 -6.242 4.060 1.00 32.89 203 ARG D O 1
ATOM 1659 N N . VAL D 1 6 ? 14.700 -8.274 3.785 1.00 19.33 204 VAL D N 1
ATOM 1660 C CA . VAL D 1 6 ? 15.851 -8.861 3.121 1.00 14.15 204 VAL D CA 1
ATOM 1661 C C . VAL D 1 6 ? 15.498 -9.104 1.648 1.00 19.00 204 VAL D C 1
ATOM 1662 O O . VAL D 1 6 ? 14.340 -9.357 1.316 1.00 19.27 204 VAL D O 1
ATOM 1666 N N . GLN D 1 7 ? 16.493 -9.028 0.771 1.00 13.17 205 GLN D N 1
ATOM 1667 C CA . GLN D 1 7 ? 16.247 -9.230 -0.651 1.00 15.44 205 GLN D CA 1
ATOM 1668 C C . GLN D 1 7 ? 16.870 -10.540 -1.106 1.00 12.76 205 GLN D C 1
ATOM 1669 O O . GLN D 1 7 ? 18.044 -10.809 -0.844 1.00 20.80 205 GLN D O 1
ATOM 1675 N N . VAL D 1 8 ? 16.073 -11.361 -1.777 1.00 17.40 206 VAL D N 1
ATOM 1676 C CA . VAL D 1 8 ? 16.526 -12.669 -2.208 1.00 15.88 206 VAL D CA 1
ATOM 1677 C C . VAL D 1 8 ? 16.603 -12.677 -3.731 1.00 22.27 206 VAL D C 1
ATOM 1678 O O . VAL D 1 8 ? 15.754 -12.096 -4.405 1.00 21.96 206 VAL D O 1
ATOM 1682 N N . SER D 1 9 ? 17.633 -13.316 -4.268 1.00 21.12 207 SER D N 1
ATOM 1683 C CA . SER D 1 9 ? 17.726 -13.502 -5.713 1.00 19.94 207 SER D CA 1
ATOM 1684 C C . SER D 1 9 ? 18.180 -14.920 -6.042 1.00 22.32 207 SER D C 1
ATOM 1685 O O . SER D 1 9 ? 18.659 -15.641 -5.172 1.00 21.93 207 SER D O 1
ATOM 1688 N N . GLY D 1 10 ? 18.008 -15.328 -7.298 1.00 22.27 208 GLY D N 1
ATOM 1689 C CA . GLY D 1 10 ? 18.399 -16.662 -7.721 1.00 24.33 208 GLY D CA 1
ATOM 1690 C C . GLY D 1 10 ? 17.297 -17.698 -7.575 1.00 26.29 208 GLY D C 1
ATOM 1691 O O . GLY D 1 10 ? 17.539 -18.902 -7.731 1.00 24.69 208 GLY D O 1
ATOM 1692 N N . LEU D 1 11 ? 16.085 -17.236 -7.274 1.00 23.73 209 LEU D N 1
ATOM 1693 C CA . LEU D 1 11 ? 14.965 -18.144 -7.053 1.00 25.12 209 LEU D CA 1
ATOM 1694 C C . LEU D 1 11 ? 14.742 -19.002 -8.283 1.00 29.19 209 LEU D C 1
ATOM 1695 O O . LEU D 1 11 ? 14.890 -18.523 -9.398 1.00 27.55 209 LEU D O 1
ATOM 1700 N N . SER D 1 12 ? 14.399 -20.271 -8.088 1.00 30.73 210 SER D N 1
ATOM 1701 C CA . SER D 1 12 ? 13.970 -21.079 -9.224 1.00 34.79 210 SER D CA 1
ATOM 1702 C C . SER D 1 12 ? 12.613 -20.539 -9.668 1.00 34.03 210 SER D C 1
ATOM 1703 O O . SER D 1 12 ? 11.882 -19.952 -8.869 1.00 28.02 210 SER D O 1
ATOM 1706 N N . ASP D 1 13 ? 12.281 -20.718 -10.943 1.00 34.23 211 ASP D N 1
ATOM 1707 C CA . ASP D 1 13 ? 11.070 -20.122 -11.497 1.00 36.91 211 ASP D CA 1
ATOM 1708 C C . ASP D 1 13 ? 9.805 -20.563 -10.762 1.00 34.25 211 ASP D C 1
ATOM 1709 O O . ASP D 1 13 ? 8.847 -19.800 -10.651 1.00 34.10 211 ASP D O 1
ATOM 1714 N N . GLU D 1 14 ? 9.810 -21.792 -10.255 1.00 33.80 212 GLU D N 1
ATOM 1715 C CA . GLU D 1 14 ? 8.608 -22.374 -9.669 1.00 40.65 212 GLU D CA 1
ATOM 1716 C C . GLU D 1 14 ? 8.349 -21.937 -8.231 1.00 37.40 212 GLU D C 1
ATOM 1717 O O . GLU D 1 14 ? 7.258 -22.151 -7.701 1.00 37.20 212 GLU D O 1
ATOM 1723 N N . THR D 1 15 ? 9.348 -21.331 -7.600 1.00 30.57 213 THR D N 1
ATOM 1724 C CA . THR D 1 15 ? 9.223 -20.954 -6.194 1.00 28.57 213 THR D CA 1
ATOM 1725 C C . THR D 1 15 ? 8.144 -19.900 -5.972 1.00 29.90 213 THR D C 1
ATOM 1726 O O . THR D 1 15 ? 8.120 -18.870 -6.641 1.00 30.94 213 THR D O 1
ATOM 1730 N N . THR D 1 16 ? 7.252 -20.163 -5.023 1.00 29.72 214 THR D N 1
ATOM 1731 C CA . THR D 1 16 ? 6.226 -19.199 -4.649 1.00 30.36 214 THR D CA 1
ATOM 1732 C C . THR D 1 16 ? 6.632 -18.531 -3.347 1.00 31.12 214 THR D C 1
ATOM 1733 O O . THR D 1 16 ? 7.620 -18.925 -2.725 1.00 27.32 214 THR D O 1
ATOM 1737 N N . TRP D 1 17 ? 5.875 -17.521 -2.931 1.00 30.70 215 TRP D N 1
ATOM 1738 C CA . TRP D 1 17 ? 6.180 -16.854 -1.673 1.00 31.63 215 TRP D CA 1
ATOM 1739 C C . TRP D 1 17 ? 5.960 -17.803 -0.497 1.00 33.06 215 TRP D C 1
ATOM 1740 O O . TRP D 1 17 ? 6.614 -17.676 0.540 1.00 31.85 215 TRP D O 1
ATOM 1751 N N . HIS D 1 18 ? 5.057 -18.766 -0.667 1.00 32.11 216 HIS D N 1
ATOM 1752 C CA . HIS D 1 18 ? 4.785 -19.751 0.379 1.00 35.35 216 HIS D CA 1
ATOM 1753 C C . HIS D 1 18 ? 6.016 -20.610 0.636 1.00 31.37 216 HIS D C 1
ATOM 1754 O O . HIS D 1 18 ? 6.440 -20.790 1.779 1.00 30.29 216 HIS D O 1
ATOM 1761 N N . THR D 1 19 ? 6.574 -21.152 -0.443 1.00 25.96 217 THR D N 1
ATOM 1762 C CA . THR D 1 19 ? 7.739 -22.022 -0.365 1.00 27.03 217 THR D CA 1
ATOM 1763 C C . THR D 1 19 ? 8.982 -21.279 0.141 1.00 26.96 217 THR D C 1
ATOM 1764 O O . THR D 1 19 ? 9.759 -21.823 0.928 1.00 25.19 217 THR D O 1
ATOM 1768 N N . LEU D 1 20 ? 9.165 -20.039 -0.306 1.00 25.03 218 LEU D N 1
ATOM 1769 C CA . LEU D 1 20 ? 10.292 -19.231 0.153 1.00 21.62 218 LEU D CA 1
ATOM 1770 C C . LEU D 1 20 ? 10.155 -18.861 1.631 1.00 24.73 218 LEU D C 1
ATOM 1771 O O . LEU D 1 20 ? 11.132 -18.904 2.387 1.00 21.48 218 LEU D O 1
ATOM 1776 N N . LYS D 1 21 ? 8.948 -18.478 2.038 1.00 21.98 219 LYS D N 1
ATOM 1777 C CA . LYS D 1 21 ? 8.695 -18.156 3.438 1.00 25.95 219 LYS D CA 1
ATOM 1778 C C . LYS D 1 21 ? 9.049 -19.335 4.338 1.00 23.51 219 LYS D C 1
ATOM 1779 O O . LYS D 1 21 ? 9.776 -19.180 5.325 1.00 20.62 219 LYS D O 1
ATOM 1785 N N . ASP D 1 22 ? 8.539 -20.515 3.992 1.00 24.12 220 ASP D N 1
ATOM 1786 C CA . ASP D 1 22 ? 8.793 -21.712 4.781 1.00 29.12 220 ASP D CA 1
ATOM 1787 C C . ASP D 1 22 ? 10.289 -21.980 4.888 1.00 25.12 220 ASP D C 1
ATOM 1788 O O . ASP D 1 22 ? 10.772 -22.453 5.919 1.00 25.35 220 ASP D O 1
ATOM 1793 N N . HIS D 1 23 ? 11.017 -21.673 3.819 1.00 22.73 221 HIS D N 1
ATOM 1794 C CA . HIS D 1 23 ? 12.465 -21.859 3.789 1.00 21.62 221 HIS D CA 1
ATOM 1795 C C . HIS D 1 23 ? 13.176 -20.866 4.700 1.00 19.25 221 HIS D C 1
ATOM 1796 O O . HIS D 1 23 ? 14.084 -21.231 5.445 1.00 20.35 221 HIS D O 1
ATOM 1803 N N . LEU D 1 24 ? 12.765 -19.605 4.642 1.00 21.12 222 LEU D N 1
ATOM 1804 C CA . LEU D 1 24 ? 13.453 -18.560 5.389 1.00 18.31 222 LEU D CA 1
ATOM 1805 C C . LEU D 1 24 ? 13.079 -18.556 6.863 1.00 22.53 222 LEU D C 1
ATOM 1806 O O . LEU D 1 24 ? 13.748 -17.923 7.675 1.00 19.48 222 LEU D O 1
ATOM 1811 N N . ARG D 1 25 ? 12.010 -19.273 7.195 1.00 21.90 223 ARG D N 1
ATOM 1812 C CA . ARG D 1 25 ? 11.557 -19.407 8.570 1.00 24.84 223 ARG D CA 1
ATOM 1813 C C . ARG D 1 25 ? 12.578 -20.199 9.394 1.00 24.67 223 ARG D C 1
ATOM 1814 O O . ARG D 1 25 ? 12.567 -20.170 10.632 1.00 19.04 223 ARG D O 1
ATOM 1822 N N . GLN D 1 26 ? 13.472 -20.908 8.709 1.00 23.36 224 GLN D N 1
ATOM 1823 C CA . GLN D 1 26 ? 14.572 -21.572 9.401 1.00 18.69 224 GLN D CA 1
ATOM 1824 C C . GLN D 1 26 ? 15.454 -20.557 10.127 1.00 22.65 224 GLN D C 1
ATOM 1825 O O . GLN D 1 26 ? 16.099 -20.894 11.123 1.00 24.55 224 GLN D O 1
ATOM 1831 N N . ALA D 1 27 ? 15.464 -19.316 9.642 1.00 20.84 225 ALA D N 1
ATOM 1832 C CA . ALA D 1 27 ? 16.287 -18.268 10.252 1.00 18.97 225 ALA D CA 1
ATOM 1833 C C . ALA D 1 27 ? 15.529 -17.464 11.309 1.00 20.36 225 ALA D C 1
ATOM 1834 O O . ALA D 1 27 ? 16.103 -17.059 12.318 1.00 26.95 225 ALA D O 1
ATOM 1836 N N . GLY D 1 28 ? 14.242 -17.229 11.074 1.00 19.03 226 GLY D N 1
ATOM 1837 C CA . GLY D 1 28 ? 13.441 -16.415 11.974 1.00 17.57 226 GLY D CA 1
ATOM 1838 C C . GLY D 1 28 ? 12.029 -16.197 11.454 1.00 22.36 226 GLY D C 1
ATOM 1839 O O . GLY D 1 28 ? 11.694 -16.636 10.355 1.00 24.29 226 GLY D O 1
ATOM 1840 N N . GLU D 1 29 ? 11.194 -15.524 12.241 1.00 22.02 227 GLU D N 1
ATOM 1841 C CA . GLU D 1 29 ? 9.798 -15.316 11.864 1.00 25.50 227 GLU D CA 1
ATOM 1842 C C . GLU D 1 29 ? 9.647 -14.347 10.685 1.00 22.69 227 GLU D C 1
ATOM 1843 O O . GLU D 1 29 ? 10.240 -13.264 10.670 1.00 23.09 227 GLU D O 1
ATOM 1849 N N . VAL D 1 30 ? 8.837 -14.745 9.709 1.00 20.04 228 VAL D N 1
ATOM 1850 C CA . VAL D 1 30 ? 8.615 -13.962 8.495 1.00 19.19 228 VAL D CA 1
ATOM 1851 C C . VAL D 1 30 ? 7.245 -13.300 8.541 1.00 21.85 228 VAL D C 1
ATOM 1852 O O . VAL D 1 30 ? 6.234 -13.960 8.774 1.00 27.82 228 VAL D O 1
ATOM 1856 N N . THR D 1 31 ? 7.214 -11.995 8.304 1.00 19.05 229 THR D N 1
ATOM 1857 C CA . THR D 1 31 ? 5.986 -11.227 8.447 1.00 24.66 229 THR D CA 1
ATOM 1858 C C . THR D 1 31 ? 5.458 -10.777 7.090 1.00 30.94 229 THR D C 1
ATOM 1859 O O . THR D 1 31 ? 4.295 -10.391 6.962 1.00 32.32 229 THR D O 1
ATOM 1863 N N . PHE D 1 32 ? 6.321 -10.824 6.079 1.00 26.26 230 PHE D N 1
ATOM 1864 C CA . PHE D 1 32 ? 5.937 -10.467 4.716 1.00 27.38 230 PHE D CA 1
ATOM 1865 C C . PHE D 1 32 ? 6.851 -11.157 3.719 1.00 26.01 230 PHE D C 1
ATOM 1866 O O . PHE D 1 32 ? 8.057 -11.247 3.937 1.00 22.21 230 PHE D O 1
ATOM 1874 N N . CYS D 1 33 ? 6.277 -11.647 2.625 1.00 22.63 231 CYS D N 1
ATOM 1875 C CA . CYS D 1 33 ? 7.078 -12.267 1.582 1.00 18.85 231 CYS D CA 1
ATOM 1876 C C . CYS D 1 33 ? 6.413 -12.068 0.235 1.00 25.32 231 CYS D C 1
ATOM 1877 O O . CYS D 1 33 ? 5.215 -12.321 0.081 1.00 25.91 231 CYS D O 1
ATOM 1880 N N . LYS D 1 34 ? 7.190 -11.610 -0.740 1.00 20.04 232 LYS D N 1
ATOM 1881 C CA . LYS D 1 34 ? 6.653 -11.365 -2.070 1.00 22.79 232 LYS D CA 1
ATOM 1882 C C . LYS D 1 34 ? 7.683 -11.632 -3.152 1.00 24.94 232 LYS D C 1
ATOM 1883 O O . LYS D 1 34 ? 8.812 -11.160 -3.071 1.00 22.24 232 LYS D O 1
ATOM 1889 N N . VAL D 1 35 ? 7.277 -12.390 -4.169 1.00 21.40 233 VAL D N 1
ATOM 1890 C CA . VAL D 1 35 ? 8.153 -12.725 -5.280 1.00 21.07 233 VAL D CA 1
ATOM 1891 C C . VAL D 1 35 ? 7.905 -11.763 -6.434 1.00 28.20 233 VAL D C 1
ATOM 1892 O O . VAL D 1 35 ? 6.767 -11.561 -6.849 1.00 30.56 233 VAL D O 1
ATOM 1896 N N . PHE D 1 36 ? 8.977 -11.164 -6.936 1.00 30.46 234 PHE D N 1
ATOM 1897 C CA . PHE D 1 36 ? 8.876 -10.210 -8.027 1.00 30.20 234 PHE D CA 1
ATOM 1898 C C . PHE D 1 36 ? 9.457 -10.816 -9.285 1.00 34.87 234 PHE D C 1
ATOM 1899 O O . PHE D 1 36 ? 9.788 -11.999 -9.322 1.00 32.87 234 PHE D O 1
ATOM 1907 N N . SER D 1 37 ? 9.579 -9.999 -10.324 1.00 37.57 235 SER D N 1
ATOM 1908 C CA . SER D 1 37 ? 10.140 -10.457 -11.588 1.00 37.86 235 SER D CA 1
ATOM 1909 C C . SER D 1 37 ? 11.632 -10.716 -11.425 1.00 35.86 235 SER D C 1
ATOM 1910 O O . SER D 1 37 ? 12.272 -10.151 -10.533 1.00 38.47 235 SER D O 1
ATOM 1913 N N . GLY D 1 38 ? 12.176 -11.591 -12.266 1.00 36.17 236 GLY D N 1
ATOM 1914 C CA . GLY D 1 38 ? 13.609 -11.813 -12.312 1.00 36.77 236 GLY D CA 1
ATOM 1915 C C . GLY D 1 38 ? 14.184 -12.738 -11.246 1.00 31.74 236 GLY D C 1
ATOM 1916 O O . GLY D 1 38 ? 15.391 -12.727 -11.014 1.00 31.31 236 GLY D O 1
ATOM 1917 N N . GLY D 1 39 ? 13.336 -13.542 -10.612 1.00 29.79 237 GLY D N 1
ATOM 1918 C CA . GLY D 1 39 ? 13.789 -14.514 -9.628 1.00 31.53 237 GLY D CA 1
ATOM 1919 C C . GLY D 1 39 ? 14.230 -13.862 -8.333 1.00 22.82 237 GLY D C 1
ATOM 1920 O O . GLY D 1 39 ? 15.096 -14.375 -7.624 1.00 21.08 237 GLY D O 1
ATOM 1921 N N . ARG D 1 40 ? 13.621 -12.722 -8.029 1.00 26.38 238 ARG D N 1
ATOM 1922 C CA . ARG D 1 40 ? 13.956 -11.958 -6.839 1.00 24.61 238 ARG D CA 1
ATOM 1923 C C . ARG D 1 40 ? 12.729 -11.842 -5.955 1.00 25.02 238 ARG D C 1
ATOM 1924 O O . ARG D 1 40 ? 11.599 -11.901 -6.437 1.00 26.25 238 ARG D O 1
ATOM 1932 N N . ALA D 1 41 ? 12.955 -11.696 -4.654 1.00 18.08 239 ALA D N 1
ATOM 1933 C CA . ALA D 1 41 ? 11.859 -11.579 -3.714 1.00 18.22 239 ALA D CA 1
ATOM 1934 C C . ALA D 1 41 ? 12.263 -10.645 -2.590 1.00 15.37 239 ALA D C 1
ATOM 1935 O O . ALA D 1 41 ? 13.441 -10.354 -2.404 1.00 20.18 239 ALA D O 1
ATOM 1937 N N . VAL D 1 42 ? 11.268 -10.168 -1.858 1.00 19.54 240 VAL D N 1
ATOM 1938 C CA . VAL D 1 42 ? 11.495 -9.385 -0.659 1.00 17.94 240 VAL D CA 1
ATOM 1939 C C . VAL D 1 42 ? 10.906 -10.173 0.494 1.00 23.61 240 VAL D C 1
ATOM 1940 O O . VAL D 1 42 ? 9.760 -10.602 0.440 1.00 21.97 240 VAL D O 1
ATOM 1944 N N . VAL D 1 43 ? 11.693 -10.375 1.539 1.00 20.43 241 VAL D N 1
ATOM 1945 C CA . VAL D 1 43 ? 11.192 -11.072 2.704 1.00 19.87 241 VAL D CA 1
ATOM 1946 C C . VAL D 1 43 ? 11.437 -10.191 3.905 1.00 22.52 241 VAL D C 1
ATOM 1947 O O . VAL D 1 43 ? 12.539 -9.686 4.094 1.00 22.89 241 VAL D O 1
ATOM 1951 N N . GLU D 1 44 ? 10.392 -9.984 4.693 1.00 20.55 242 GLU D N 1
ATOM 1952 C CA . GLU D 1 44 ? 10.492 -9.183 5.896 1.00 20.18 242 GLU D CA 1
ATOM 1953 C C . GLU D 1 44 ? 10.510 -10.108 7.108 1.00 17.95 242 GLU D C 1
ATOM 1954 O O . GLU D 1 44 ? 9.678 -11.013 7.227 1.00 17.61 242 GLU D O 1
ATOM 1960 N N . PHE D 1 45 ? 11.477 -9.886 7.994 1.00 17.22 243 PHE D N 1
ATOM 1961 C CA . PHE D 1 45 ? 11.543 -10.609 9.259 1.00 16.43 243 PHE D CA 1
ATOM 1962 C C . PHE D 1 45 ? 11.034 -9.731 10.382 1.00 18.81 243 PHE D C 1
ATOM 1963 O O . PHE D 1 45 ? 11.037 -8.507 10.271 1.00 19.27 243 PHE D O 1
ATOM 1971 N N . VAL D 1 46 ? 10.625 -10.358 11.478 1.00 17.84 244 VAL D N 1
ATOM 1972 C CA . VAL D 1 46 ? 10.015 -9.623 12.576 1.00 23.36 244 VAL D CA 1
ATOM 1973 C C . VAL D 1 46 ? 11.009 -8.682 13.259 1.00 22.27 244 VAL D C 1
ATOM 1974 O O . VAL D 1 46 ? 10.629 -7.614 13.742 1.00 22.12 244 VAL D O 1
ATOM 1978 N N . THR D 1 47 ? 12.283 -9.068 13.291 1.00 17.99 245 THR D N 1
ATOM 1979 C CA . THR D 1 47 ? 13.313 -8.209 13.881 1.00 16.86 245 THR D CA 1
ATOM 1980 C C . THR D 1 47 ? 14.568 -8.175 13.028 1.00 17.77 245 THR D C 1
ATOM 1981 O O . THR D 1 47 ? 14.796 -9.066 12.213 1.00 17.59 245 THR D O 1
ATOM 1985 N N . PRO D 1 48 ? 15.393 -7.138 13.212 1.00 16.00 246 PRO D N 1
ATOM 1986 C CA . PRO D 1 48 ? 16.670 -7.077 12.500 1.00 15.98 246 PRO D CA 1
ATOM 1987 C C . PRO D 1 48 ? 17.590 -8.262 12.797 1.00 12.22 246 PRO D C 1
ATOM 1988 O O . PRO D 1 48 ? 18.334 -8.675 11.921 1.00 13.62 246 PRO D O 1
ATOM 1992 N N . GLU D 1 49 ? 17.566 -8.793 14.016 1.00 13.55 247 GLU D N 1
ATOM 1993 C CA . GLU D 1 49 ? 18.421 -9.938 14.332 1.00 14.38 247 GLU D CA 1
ATOM 1994 C C . GLU D 1 49 ? 18.021 -11.191 13.550 1.00 13.57 247 GLU D C 1
ATOM 1995 O O . GLU D 1 49 ? 18.875 -11.979 13.138 1.00 14.08 247 GLU D O 1
ATOM 2001 N N . ASP D 1 50 ? 16.723 -11.373 13.336 1.00 11.75 248 ASP D N 1
ATOM 2002 C CA . ASP D 1 50 ? 16.252 -12.468 12.496 1.00 13.14 248 ASP D CA 1
ATOM 2003 C C . ASP D 1 50 ? 16.821 -12.335 11.079 1.00 15.72 248 ASP D C 1
ATOM 2004 O O . ASP D 1 50 ? 17.256 -13.321 10.472 1.00 14.99 248 ASP D O 1
ATOM 2009 N N . ALA D 1 51 ? 16.807 -11.112 10.556 1.00 15.71 249 ALA D N 1
ATOM 2010 C CA . ALA D 1 51 ? 17.311 -10.838 9.213 1.00 15.12 249 ALA D CA 1
ATOM 2011 C C . ALA D 1 51 ? 18.815 -11.101 9.140 1.00 14.68 249 ALA D C 1
ATOM 2012 O O . ALA D 1 51 ? 19.305 -11.706 8.190 1.00 15.05 249 ALA D O 1
ATOM 2014 N N . ALA D 1 52 ? 19.545 -10.647 10.154 1.00 12.17 250 ALA D N 1
ATOM 2015 C CA . ALA D 1 52 ? 20.988 -10.846 10.193 1.00 12.01 250 ALA D CA 1
ATOM 2016 C C . ALA D 1 52 ? 21.308 -12.337 10.240 1.00 13.46 250 ALA D C 1
ATOM 2017 O O . ALA D 1 52 ? 22.224 -12.815 9.565 1.00 13.08 250 ALA D O 1
ATOM 2019 N N . ARG D 1 53 ? 20.541 -13.077 11.036 1.00 13.74 251 ARG D N 1
ATOM 2020 C CA . ARG D 1 53 ? 20.715 -14.519 11.128 1.00 15.63 251 ARG D CA 1
ATOM 2021 C C . ARG D 1 53 ? 20.491 -15.174 9.765 1.00 15.32 251 ARG D C 1
ATOM 2022 O O . ARG D 1 53 ? 21.231 -16.073 9.363 1.00 15.70 251 ARG D O 1
ATOM 2030 N N . ALA D 1 54 ? 19.484 -14.710 9.035 1.00 15.63 252 ALA D N 1
ATOM 2031 C CA . ALA D 1 54 ? 19.219 -15.258 7.708 1.00 14.92 252 ALA D CA 1
ATOM 2032 C C . ALA D 1 54 ? 20.403 -15.058 6.751 1.00 17.24 252 ALA D C 1
ATOM 2033 O O . ALA D 1 54 ? 20.798 -15.981 6.035 1.00 17.06 252 ALA D O 1
ATOM 2035 N N . ILE D 1 55 ? 20.968 -13.856 6.746 1.00 15.33 253 ILE D N 1
ATOM 2036 C CA . ILE D 1 55 ? 22.117 -13.544 5.899 1.00 16.35 253 ILE D CA 1
ATOM 2037 C C . ILE D 1 55 ? 23.308 -14.460 6.173 1.00 19.38 253 ILE D C 1
ATOM 2038 O O . ILE D 1 55 ? 23.996 -14.872 5.246 1.00 18.05 253 ILE D O 1
ATOM 2043 N N . THR D 1 56 ? 23.556 -14.782 7.440 1.00 14.64 254 THR D N 1
ATOM 2044 C CA . THR D 1 56 ? 24.654 -15.694 7.767 1.00 14.55 254 THR D CA 1
ATOM 2045 C C . THR D 1 56 ? 24.298 -17.163 7.560 1.00 14.48 254 THR D C 1
ATOM 2046 O O . THR D 1 56 ? 25.045 -17.903 6.926 1.00 18.19 254 THR D O 1
ATOM 2050 N N . GLU D 1 57 ? 23.160 -17.593 8.094 1.00 14.50 255 GLU D N 1
ATOM 2051 C CA . GLU D 1 57 ? 22.870 -19.021 8.165 1.00 12.93 255 GLU D CA 1
ATOM 2052 C C . GLU D 1 57 ? 22.270 -19.584 6.874 1.00 13.81 255 GLU D C 1
ATOM 2053 O O . GLU D 1 57 ? 22.383 -20.780 6.603 1.00 16.02 255 GLU D O 1
ATOM 2059 N N . LEU D 1 58 ? 21.652 -18.732 6.069 1.00 13.73 256 LEU D N 1
ATOM 2060 C CA . LEU D 1 58 ? 20.962 -19.235 4.881 1.00 18.29 256 LEU D CA 1
ATOM 2061 C C . LEU D 1 58 ? 21.565 -18.746 3.566 1.00 19.94 256 LEU D C 1
ATOM 2062 O O . LEU D 1 58 ? 20.966 -18.897 2.503 1.00 19.21 256 LEU D O 1
ATOM 2067 N N . GLN D 1 59 ? 22.763 -18.185 3.631 1.00 17.32 257 GLN D N 1
ATOM 2068 C CA . GLN D 1 59 ? 23.428 -17.724 2.418 1.00 19.86 257 GLN D CA 1
ATOM 2069 C C . GLN D 1 59 ? 23.836 -18.927 1.556 1.00 19.24 257 GLN D C 1
ATOM 2070 O O . GLN D 1 59 ? 24.442 -19.879 2.050 1.00 18.69 257 GLN D O 1
ATOM 2076 N N . ALA D 1 60 ? 23.497 -18.874 0.268 1.00 18.55 258 ALA D N 1
ATOM 2077 C CA . ALA D 1 60 ? 23.763 -19.976 -0.665 1.00 24.21 258 ALA D CA 1
ATOM 2078 C C . ALA D 1 60 ? 23.019 -21.265 -0.299 1.00 24.71 258 ALA D C 1
ATOM 2079 O O . ALA D 1 60 ? 23.407 -22.357 -0.712 1.00 26.59 258 ALA D O 1
ATOM 2081 N N . SER D 1 61 ? 21.940 -21.138 0.464 1.00 20.95 259 SER D N 1
ATOM 2082 C CA . SER D 1 61 ? 21.130 -22.302 0.804 1.00 23.49 259 SER D CA 1
ATOM 2083 C C . SER D 1 61 ? 20.352 -22.709 -0.436 1.00 25.48 259 SER D C 1
ATOM 2084 O O . SER D 1 61 ? 20.116 -21.886 -1.320 1.00 25.22 259 SER D O 1
ATOM 2087 N N . GLU D 1 62 ? 19.953 -23.974 -0.500 1.00 24.27 260 GLU D N 1
ATOM 2088 C CA . GLU D 1 62 ? 19.259 -24.484 -1.681 1.00 28.67 260 GLU D CA 1
ATOM 2089 C C . GLU D 1 62 ? 17.755 -24.547 -1.447 1.00 25.33 260 GLU D C 1
ATOM 2090 O O . GLU D 1 62 ? 17.302 -25.053 -0.419 1.00 23.56 260 GLU D O 1
ATOM 2096 N N . LEU D 1 63 ? 16.983 -24.031 -2.401 1.00 26.15 261 LEU D N 1
ATOM 2097 C CA . LEU D 1 63 ? 15.528 -24.125 -2.338 1.00 22.89 261 LEU D CA 1
ATOM 2098 C C . LEU D 1 63 ? 14.965 -24.508 -3.697 1.00 29.18 261 LEU D C 1
ATOM 2099 O O . LEU D 1 63 ? 15.048 -23.738 -4.653 1.00 31.13 261 LEU D O 1
ATOM 2104 N N . GLU D 1 64 ? 14.391 -25.704 -3.774 1.00 30.10 262 GLU D N 1
ATOM 2105 C CA . GLU D 1 64 ? 13.805 -26.187 -5.014 1.00 32.23 262 GLU D CA 1
ATOM 2106 C C . GLU D 1 64 ? 14.818 -26.149 -6.156 1.00 31.29 262 GLU D C 1
ATOM 2107 O O . GLU D 1 64 ? 14.528 -25.678 -7.257 1.00 31.01 262 GLU D O 1
ATOM 2113 N N . GLY D 1 65 ? 16.014 -26.655 -5.877 1.00 30.26 263 GLY D N 1
ATOM 2114 C CA . GLY D 1 65 ? 17.046 -26.782 -6.886 1.00 35.12 263 GLY D CA 1
ATOM 2115 C C . GLY D 1 65 ? 17.840 -25.516 -7.133 1.00 34.00 263 GLY D C 1
ATOM 2116 O O . GLY D 1 65 ? 18.783 -25.527 -7.918 1.00 38.80 263 GLY D O 1
ATOM 2117 N N . ALA D 1 66 ? 17.474 -24.429 -6.461 1.00 31.45 264 ALA D N 1
ATOM 2118 C CA . ALA D 1 66 ? 18.132 -23.147 -6.686 1.00 32.27 264 ALA D CA 1
ATOM 2119 C C . ALA D 1 66 ? 18.970 -22.708 -5.493 1.00 33.13 264 ALA D C 1
ATOM 2120 O O . ALA D 1 66 ? 18.514 -22.760 -4.352 1.00 29.36 264 ALA D O 1
ATOM 2122 N N . THR D 1 67 ? 20.199 -22.283 -5.767 1.00 28.82 265 THR D N 1
ATOM 2123 C CA . THR D 1 67 ? 21.054 -21.701 -4.741 1.00 25.19 265 THR D CA 1
ATOM 2124 C C . THR D 1 67 ? 20.712 -20.219 -4.584 1.00 28.01 265 THR D C 1
ATOM 2125 O O . THR D 1 67 ? 20.837 -19.449 -5.536 1.00 25.18 265 THR D O 1
ATOM 2129 N N . LEU D 1 68 ? 20.284 -19.826 -3.383 1.00 21.10 266 LEU D N 1
ATOM 2130 C CA . LEU D 1 68 ? 19.775 -18.474 -3.149 1.00 23.00 266 LEU D CA 1
ATOM 2131 C C . LEU D 1 68 ? 20.858 -17.494 -2.735 1.00 21.24 266 LEU D C 1
ATOM 2132 O O . LEU D 1 68 ? 21.802 -17.853 -2.039 1.00 20.05 266 LEU D O 1
ATOM 2137 N N . PHE D 1 69 ? 20.711 -16.248 -3.169 1.00 18.63 267 PHE D N 1
ATOM 2138 C CA . PHE D 1 69 ? 21.572 -15.172 -2.703 1.00 17.00 267 PHE D CA 1
ATOM 2139 C C . PHE D 1 69 ? 20.761 -14.209 -1.850 1.00 17.67 267 PHE D C 1
ATOM 2140 O O . PHE D 1 69 ? 19.766 -13.656 -2.320 1.00 19.69 267 PHE D O 1
ATOM 2148 N N . LEU D 1 70 ? 21.195 -14.002 -0.604 1.00 18.35 268 LEU D N 1
ATOM 2149 C CA . LEU D 1 70 ? 20.503 -13.114 0.325 1.00 18.61 268 LEU D CA 1
ATOM 2150 C C . LEU D 1 70 ? 21.294 -11.831 0.562 1.00 18.27 268 LEU D C 1
ATOM 2151 O O . LEU D 1 70 ? 22.500 -11.870 0.786 1.00 18.61 268 LEU D O 1
ATOM 2156 N N . ARG D 1 71 ? 20.600 -10.700 0.556 1.00 17.89 269 ARG D N 1
ATOM 2157 C CA . ARG D 1 71 ? 21.253 -9.403 0.742 1.00 19.20 269 ARG D CA 1
ATOM 2158 C C . ARG D 1 71 ? 20.483 -8.522 1.727 1.00 23.08 269 ARG D C 1
ATOM 2159 O O . ARG D 1 71 ? 21.070 -7.729 2.472 1.00 24.23 269 ARG D O 1
#

Foldseek 3Di:
DVLQKKKKAWADPPDAFVQVQVVLCVLNAWDDWHDDPHRIIMTGHPDSSSLVSCQVPVAQPDGPRTGMHMD/DEPAKKKKAFADPPDAQVQVCVVLVVQFAWPDWGADPRRMIITDGPYVVSVVRSQPPQALHDGPRTGMHMD/DKKKKAFADPVDDFVQVQVVLVVFFAWDGWAADPRRIIMTHGPDVRSLVRSQVPQALNDGPNTGMHMD/DEDKKKKAFADPPDAQVQVLVVLCVQAHWDDKHADPHRMIITDHPDPNSLVSSQPVQQLNDGPNTGMHMD

Organism: Trypanosoma brucei brucei (strain 927/4 GUTat10.1) (NCBI:txid185431)

Sequence (280 aa):
GSHMRVQVSGLSDETTWHTLKDHLRQAGEVTFCKVFSGGRAVVEFVTPEDAARAITELQASELEGATLFLRGSHMRVQVSGLSDETTWHTLKDHLRQAGEVTFCKVFSGGRAVVEFVTPEDAARAITELQASELEGATLFLRMRVQVSGLSDETTWHTLKDHLRQAGEVTFCKVFSGGRAVVEFVTPEDAARAITELQASELEGATLFLRSHMRVQVSGLSDETTWHTLKDHLRQAGEVTFCKVFSGGRAVVEFVTPEDAARAITELQASELEGATLFLR

Secondary structure (DSSP, 8-state):
-GGGEEEEE---TT--HHHHHHHHTTTS-EEEEEEETTTEEEEEESSHHHHHHHHHHSTT-EETTEE-EE-/--S-PEEEE---TT--HHHHHHHHTTTS-EEEEEEETTTEEEEEESSHHHHHHHHHHTTT-EETTEE-EE-/-EEEEE---TT--HHHHHHHHTTTS-EEEEEEETTTEEEEEESSHHHHHHHHHHHTT-EETTEE-EE-/--EEEEEE---TT--HHHHHHHHTTTS-EEEEEE-TTSEEEEEESSHHHHHHHHHHSTT-EETTEE-EE-

B-factor: mean 23.49, std 12.91, range [6.07, 89.64]

CATH classification: 3.30.70.330

InterPro domains:
  IPR000504 RNA recognition motif domain [PF00076] (196-255)
  IPR000504 RNA recognition motif domain [PS50102] (192-263)
  IPR000504 RNA recognition motif domain [SM00360] (193-259)
  IPR012677 Nucleotide-binding alpha-beta plait domain superfamily [G3DSA:3.30.70.330] (192-259)
  IPR035979 RNA-binding domain superfamily [SSF54928] (192-264)
  IPR050374 RRT5/SRSF/Splicing Factor SR [PTHR23003] (191-307)

Radius of gyration: 17.82 Å; Cα contacts (8 Å, |Δi|>4): 673; chains: 4; bounding box: 45×44×43 Å

GO terms:
  GO:0020023 kinetoplast (C, HTP)
  GO:0032473 cytoplasmic side of mitochondrial outer membrane (C, IDA)
  GO:0005739 mitochondrion (C, IDA)
  GO:0003729 mRNA binding (F, IDA)
  GO:0020023 kinetoplast (C, IDA)
  GO:0031019 mitochondrial mRNA editing complex (C, IPI)
  GO:0090615 mitochondrial mRNA processing (P, IPI)

Solvent-accessible surface area: 12189 Å² total; per-residue (Å²): 46,12,12,35,7,0,21,1,14,19,12,21,145,132,7,73,127,101,29,0,65,71,24,0,149,119,6,18,116,10,88,23,16,82,52,22,65,68,18,61,1,0,0,10,4,70,46,7,81,24,0,12,122,0,25,91,114,16,46,32,27,118,19,97,62,19,30,0,2,3,33,64,30,110,0,103,0,64,3,17,18,12,23,140,124,6,70,132,112,37,0,54,84,21,0,140,131,13,10,102,10,60,96,15,117,40,77,97,63,6,34,1,22,0,22,0,66,50,28,56,21,0,0,82,0,0,10,64,16,31,18,21,88,20,77,37,1,0,0,7,0,32,35,58,0,9,0,4,18,11,30,142,127,6,78,132,101,42,0,59,90,19,0,121,126,15,5,90,13,75,54,8,121,52,88,79,48,8,39,0,27,0,33,2,69,55,32,71,24,0,0,68,0,24,65,98,18,68,63,20,131,19,80,71,12,88,2,21,3,34,91,140,10,92,1,9,0,6,20,13,21,147,127,8,64,108,108,43,0,69,98,20,0,156,122,4,11,104,9,59,77,15,80,53,24,59,72,22,22,0,6,0,15,0,46,52,14,83,15,0,6,86,0,36,106,105,16,26,15,22,106,18,83,82,11,6,0,4,3,27

Nearest PDB structures (foldseek):
  6e4n-assembly1_A  TM=9.969E-01  e=1.940E-13  Trypanosoma brucei
  6e4p-assembly5_E  TM=1.002E+00  e=1.112E-12  Trypanosoma brucei
  6e4p-assembly6_F  TM=9.907E-01  e=2.179E-11  Trypanosoma brucei
  4c0o-assembly2_D  TM=9.565E-01  e=8.044E-08  Homo sapiens
  1x4c-assembly1_A  TM=9.697E-01  e=3.560E-07  Mus musculus